Protein AF-A0A8J4Q618-F1 (afdb_monomer)

Nearest PDB structures (foldseek):
  5k7v-assembly1_B  TM=2.331E-01  e=2.469E-01  synthetic construct
  8ga7-assembly1_A  TM=2.105E-01  e=3.086E-01  synthetic construct
  3vuu-assembly1_A  TM=1.637E-01  e=4.117E+00  Plasmodium falciparum 3D7
  8t03-assembly1_A  TM=2.039E-01  e=9.201E+00  Mus musculus

Structure (mmCIF, N/CA/C/O backbone):
data_AF-A0A8J4Q618-F1
#
_entry.id   AF-A0A8J4Q618-F1
#
loop_
_atom_site.group_PDB
_atom_site.id
_atom_site.type_symbol
_atom_site.label_atom_id
_atom_site.label_alt_id
_atom_site.label_comp_id
_atom_site.label_asym_id
_atom_site.label_entity_id
_atom_site.label_seq_id
_atom_site.pdbx_PDB_ins_code
_atom_site.Cartn_x
_atom_site.Cartn_y
_atom_site.Cartn_z
_atom_site.occupancy
_atom_site.B_iso_or_equiv
_atom_site.auth_seq_id
_atom_site.auth_comp_id
_atom_site.auth_asym_id
_atom_site.auth_atom_id
_atom_site.pdbx_PDB_model_num
ATOM 1 N N . MET A 1 1 ? -63.230 -4.254 92.952 1.00 36.88 1 MET A N 1
ATOM 2 C CA . MET A 1 1 ? -63.015 -4.872 91.626 1.00 36.88 1 MET A CA 1
ATOM 3 C C . MET A 1 1 ? -63.486 -3.859 90.588 1.00 36.88 1 MET A C 1
ATOM 5 O O . MET A 1 1 ? -64.668 -3.792 90.306 1.00 36.88 1 MET A O 1
ATOM 9 N N . ASP A 1 2 ? -62.739 -2.780 90.378 1.00 38.22 2 ASP A N 1
ATOM 10 C CA . ASP A 1 2 ? -61.583 -2.639 89.472 1.00 38.22 2 ASP A CA 1
ATOM 11 C C . ASP A 1 2 ? -62.003 -2.620 87.988 1.00 38.22 2 ASP A C 1
ATOM 13 O O . ASP A 1 2 ? -62.084 -3.647 87.320 1.00 38.22 2 ASP A O 1
ATOM 17 N N . GLN A 1 3 ? -62.328 -1.422 87.493 1.00 43.88 3 GLN A N 1
ATOM 18 C CA . GLN A 1 3 ? -62.451 -1.117 86.068 1.00 43.88 3 GLN A CA 1
ATOM 19 C C . GLN A 1 3 ? -61.447 -0.015 85.734 1.00 43.88 3 GLN A C 1
ATOM 21 O O . GLN A 1 3 ? -61.757 1.174 85.781 1.00 43.88 3 GLN A O 1
ATOM 26 N N . THR A 1 4 ? -60.230 -0.409 85.373 1.00 41.09 4 THR A N 1
ATOM 27 C CA . THR A 1 4 ? -59.249 0.496 84.775 1.00 41.09 4 THR A CA 1
ATOM 28 C C . THR A 1 4 ? -59.146 0.208 83.278 1.00 41.09 4 THR A C 1
ATOM 30 O O . THR A 1 4 ? -58.528 -0.753 82.822 1.00 41.09 4 THR A O 1
ATOM 33 N N . ARG A 1 5 ? -59.799 1.073 82.487 1.00 47.81 5 ARG A N 1
ATOM 34 C CA . ARG A 1 5 ? -59.607 1.193 81.036 1.00 47.81 5 ARG A CA 1
ATOM 35 C C . ARG A 1 5 ? -58.123 1.445 80.758 1.00 47.81 5 ARG A C 1
ATOM 37 O O . ARG A 1 5 ? -57.651 2.571 80.911 1.00 47.81 5 ARG A O 1
ATOM 44 N N . LYS A 1 6 ? -57.388 0.422 80.321 1.00 48.47 6 LYS A N 1
ATOM 45 C CA . LYS A 1 6 ? -56.022 0.586 79.811 1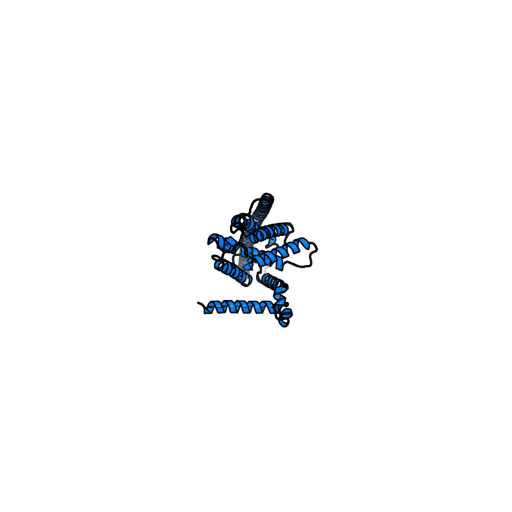.00 48.47 6 LYS A CA 1
ATOM 46 C C . LYS A 1 6 ? -56.074 1.315 78.469 1.00 48.47 6 LYS A C 1
ATOM 48 O O . LYS A 1 6 ? -56.269 0.705 77.424 1.00 48.47 6 LYS A O 1
ATOM 53 N N . HIS A 1 7 ? -55.900 2.634 78.515 1.00 45.34 7 HIS A N 1
ATOM 54 C CA . HIS A 1 7 ? -55.465 3.416 77.364 1.00 45.34 7 HIS A CA 1
ATOM 55 C C . HIS A 1 7 ? -54.059 2.951 76.991 1.00 45.34 7 HIS A C 1
ATOM 57 O O . HIS A 1 7 ? -53.081 3.276 77.663 1.00 45.34 7 HIS A O 1
ATOM 63 N N . GLN A 1 8 ? -53.959 2.154 75.932 1.00 47.28 8 GLN A N 1
ATOM 64 C CA . GLN A 1 8 ? -52.68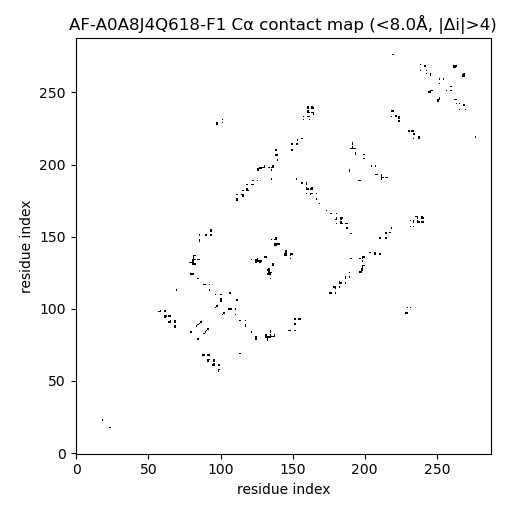0 1.810 75.335 1.00 47.28 8 GLN A CA 1
ATOM 65 C C . GLN A 1 8 ? -52.229 3.008 74.494 1.00 47.28 8 GLN A C 1
ATOM 67 O O . GLN A 1 8 ? -52.575 3.146 73.325 1.00 47.28 8 GLN A O 1
ATOM 72 N N . VAL A 1 9 ? -51.509 3.933 75.129 1.00 46.34 9 VAL A N 1
ATOM 73 C CA . VAL A 1 9 ? -50.899 5.073 74.443 1.00 46.34 9 VAL A CA 1
ATOM 74 C C . VAL A 1 9 ? -49.702 4.548 73.648 1.00 46.34 9 VAL A C 1
ATOM 76 O O . VAL A 1 9 ? -48.693 4.131 74.215 1.00 46.34 9 VAL A O 1
ATOM 79 N N . SER A 1 10 ? -49.826 4.537 72.322 1.00 53.41 10 SER A N 1
ATOM 80 C CA . SER A 1 10 ? -48.739 4.213 71.396 1.00 53.41 10 SER A CA 1
ATOM 81 C C . SER A 1 10 ? -47.713 5.355 71.374 1.00 53.41 10 SER A C 1
ATOM 83 O O . SER A 1 10 ? -47.728 6.199 70.483 1.00 53.41 10 SER A O 1
ATOM 85 N N . LEU A 1 11 ? -46.821 5.394 72.371 1.00 46.25 11 LEU A N 1
ATOM 86 C CA . LEU A 1 11 ? -45.706 6.352 72.485 1.00 46.25 11 LEU A CA 1
ATOM 87 C C . LEU A 1 11 ? -44.374 5.779 71.987 1.00 46.25 11 LEU A C 1
ATOM 89 O O . LEU A 1 11 ? -43.321 5.983 72.587 1.00 46.25 11 LEU A O 1
ATOM 93 N N . ARG A 1 12 ? -44.389 5.066 70.866 1.00 45.53 12 ARG A N 1
ATOM 94 C CA . ARG A 1 12 ? -43.166 4.847 70.094 1.00 45.53 12 ARG A CA 1
ATOM 95 C C . ARG A 1 12 ? -43.504 5.075 68.640 1.00 45.53 12 ARG A C 1
ATOM 97 O O . ARG A 1 12 ? -44.217 4.281 68.034 1.00 45.53 12 ARG A O 1
ATOM 104 N N . GLY A 1 13 ? -43.021 6.206 68.123 1.00 48.53 13 GL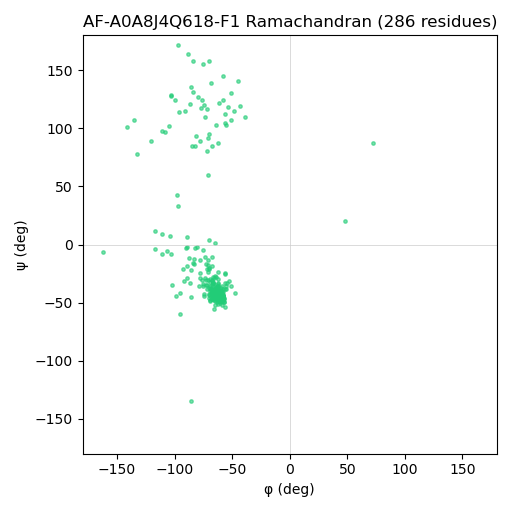Y A N 1
ATOM 105 C CA . GLY A 1 13 ? -43.014 6.484 66.696 1.00 48.53 13 GLY A CA 1
ATOM 106 C C . GLY A 1 13 ? -42.529 5.252 65.948 1.00 48.53 13 GLY A C 1
ATOM 107 O O . GLY A 1 13 ? -41.656 4.533 66.442 1.00 48.53 13 GLY A O 1
ATOM 108 N N . ALA A 1 14 ? -43.167 4.989 64.808 1.00 45.19 14 ALA A N 1
ATOM 109 C CA . ALA A 1 14 ? -42.837 3.898 63.913 1.00 45.19 14 ALA A CA 1
ATOM 110 C C . ALA A 1 14 ? -41.316 3.738 63.852 1.00 45.19 14 ALA A C 1
ATOM 112 O O . ALA A 1 14 ? -40.611 4.614 63.350 1.00 45.19 14 ALA A O 1
ATOM 113 N N . SER A 1 15 ? -40.817 2.648 64.440 1.00 50.34 15 SER A N 1
ATOM 114 C CA . SER A 1 15 ? -39.435 2.233 64.275 1.00 50.34 15 SER A CA 1
ATOM 115 C C . SER A 1 15 ? -39.234 2.102 62.774 1.00 50.34 15 SER A C 1
ATOM 117 O O . SER A 1 15 ? -39.730 1.171 62.137 1.00 50.34 15 SER A O 1
ATOM 119 N N . VAL A 1 16 ? -38.547 3.082 62.191 1.00 54.12 16 VAL A N 1
ATOM 120 C CA . VAL A 1 16 ? -37.794 2.865 60.967 1.00 54.12 16 VAL A CA 1
ATOM 121 C C . VAL A 1 16 ? -36.948 1.644 61.294 1.00 54.12 16 VAL A C 1
ATOM 123 O O . VAL A 1 16 ? -36.097 1.724 62.179 1.00 54.12 16 VAL A O 1
ATOM 126 N N . LYS A 1 17 ? -37.292 0.489 60.711 1.00 61.91 17 LYS A N 1
ATOM 127 C CA . LYS A 1 17 ? -36.561 -0.763 60.921 1.00 61.91 17 LYS A CA 1
ATOM 128 C C . LYS A 1 17 ? -35.083 -0.439 60.735 1.00 61.91 17 LYS A C 1
ATOM 130 O O . LYS A 1 17 ? -34.701 -0.017 59.643 1.00 61.91 17 LYS A O 1
ATOM 135 N N . GLU A 1 18 ? -34.292 -0.558 61.801 1.00 61.97 18 GLU A N 1
ATOM 136 C CA . GLU A 1 18 ? -32.847 -0.367 61.725 1.00 61.97 18 GLU A CA 1
ATOM 137 C C . GLU A 1 18 ? -32.332 -1.287 60.623 1.00 61.97 18 GLU A C 1
ATOM 139 O O . GLU A 1 18 ? -32.554 -2.500 60.647 1.00 61.97 18 GLU A O 1
ATOM 144 N N . ILE A 1 19 ? -31.742 -0.686 59.590 1.00 65.88 19 ILE A N 1
ATOM 145 C CA . ILE A 1 19 ? -31.222 -1.428 58.449 1.00 65.88 19 ILE A CA 1
ATOM 146 C C . ILE A 1 19 ? -30.142 -2.353 59.007 1.00 65.88 19 ILE A C 1
ATOM 148 O O . ILE A 1 19 ? -29.194 -1.888 59.643 1.00 65.88 19 ILE A O 1
ATOM 152 N N . THR A 1 20 ? -30.299 -3.660 58.803 1.00 79.88 20 THR A N 1
ATOM 153 C CA . THR A 1 20 ? -29.316 -4.637 59.269 1.00 79.88 20 THR A CA 1
ATOM 154 C C . THR A 1 20 ? -27.957 -4.324 58.652 1.00 79.88 20 THR A C 1
ATOM 156 O O . THR A 1 20 ? -27.862 -3.860 57.512 1.00 79.88 20 THR A O 1
ATOM 159 N N . ARG A 1 21 ? -26.881 -4.566 59.409 1.00 81.56 21 ARG A N 1
ATOM 160 C CA . ARG A 1 21 ? -25.501 -4.322 58.962 1.00 81.56 21 ARG A CA 1
ATOM 161 C C . ARG A 1 21 ? -25.241 -4.894 57.566 1.00 81.56 21 ARG A C 1
ATOM 163 O O . ARG A 1 21 ? -24.635 -4.218 56.741 1.00 81.56 21 ARG A O 1
ATOM 170 N N . ASP A 1 22 ? -25.746 -6.092 57.294 1.00 83.50 22 ASP A N 1
ATOM 171 C CA . ASP A 1 22 ? -25.567 -6.770 56.010 1.00 83.50 22 ASP A CA 1
ATOM 172 C C . ASP A 1 22 ? -26.318 -6.067 54.872 1.00 83.50 22 ASP A C 1
ATOM 174 O O . ASP A 1 22 ? -25.747 -5.861 53.804 1.00 83.50 22 ASP A O 1
ATOM 178 N N . ALA A 1 23 ? -27.536 -5.570 55.119 1.00 83.75 23 ALA A N 1
ATOM 179 C CA . ALA A 1 23 ? -28.287 -4.780 54.142 1.00 83.75 23 ALA A CA 1
ATOM 180 C C . ALA A 1 23 ? -27.630 -3.413 53.858 1.00 83.75 23 ALA A C 1
ATOM 182 O O . ALA A 1 23 ? -27.689 -2.911 52.734 1.00 83.75 23 ALA A O 1
ATOM 183 N N . LEU A 1 24 ? -26.955 -2.808 54.845 1.00 85.69 24 LEU A N 1
ATOM 184 C CA . LEU A 1 24 ? -26.130 -1.613 54.620 1.00 85.69 24 LEU A CA 1
ATOM 185 C C . LEU A 1 24 ? -24.889 -1.927 53.777 1.00 85.69 24 LEU A C 1
ATOM 187 O O . LEU A 1 24 ? -24.557 -1.157 52.874 1.00 85.69 24 LEU A O 1
ATOM 191 N N . LEU A 1 25 ? -24.208 -3.042 54.051 1.00 87.94 25 LEU A N 1
ATOM 192 C CA . LEU A 1 25 ? -23.028 -3.464 53.295 1.00 87.94 25 LEU A CA 1
ATOM 193 C C . LEU A 1 25 ? -23.372 -3.792 51.838 1.00 87.94 25 LEU A C 1
ATOM 195 O O . LEU A 1 25 ? -22.638 -3.375 50.942 1.00 87.94 25 LEU A O 1
ATOM 199 N N . GLU A 1 26 ? -24.500 -4.458 51.600 1.00 89.69 26 GLU A N 1
ATOM 200 C CA . GLU A 1 26 ? -25.002 -4.753 50.257 1.00 89.69 26 GLU A CA 1
ATOM 201 C C . GLU A 1 26 ? -25.392 -3.477 49.498 1.00 89.69 26 GLU A C 1
ATOM 203 O O . GLU A 1 26 ? -25.039 -3.294 48.336 1.00 89.69 26 GLU A O 1
ATOM 208 N N . LYS A 1 27 ? -26.037 -2.514 50.163 1.00 89.06 27 LYS A N 1
ATOM 209 C CA . LYS A 1 27 ? -26.336 -1.219 49.538 1.00 89.06 27 LYS A CA 1
ATOM 210 C C . LYS A 1 27 ? -25.060 -0.467 49.138 1.00 89.06 27 LYS A C 1
ATOM 212 O O . LYS A 1 27 ? -24.993 0.119 48.058 1.00 89.06 27 LYS A O 1
ATOM 217 N N . VAL A 1 28 ? -24.029 -0.498 49.986 1.00 90.88 28 VAL A N 1
ATOM 218 C CA . VAL A 1 28 ? -22.725 0.120 49.693 1.00 90.88 28 VAL A CA 1
ATOM 219 C C . VAL A 1 28 ? -21.995 -0.617 48.567 1.00 90.88 28 VAL A C 1
ATOM 221 O O . VAL A 1 28 ? -21.340 0.039 47.752 1.00 90.88 28 VAL A O 1
ATOM 224 N N . SER A 1 29 ? -22.082 -1.949 48.487 1.00 89.75 29 SER A N 1
ATOM 225 C CA . SER A 1 29 ? -21.481 -2.708 47.383 1.00 89.75 29 SER A CA 1
ATOM 226 C C . SER A 1 29 ? -22.164 -2.380 46.053 1.00 89.75 29 SER A C 1
ATOM 228 O O . SER A 1 29 ? -21.466 -2.015 45.107 1.00 89.75 29 SER A O 1
ATOM 230 N N . GLN A 1 30 ? -23.499 -2.365 46.010 1.00 90.81 30 GLN A N 1
ATOM 231 C CA . GLN A 1 30 ? -24.275 -1.963 44.831 1.00 90.81 30 GLN A CA 1
ATOM 232 C C . GLN A 1 30 ? -23.937 -0.532 44.388 1.00 90.81 30 GLN A C 1
ATOM 234 O O . GLN A 1 30 ? -23.715 -0.267 43.206 1.00 90.81 30 GLN A O 1
ATOM 239 N N . GLU A 1 31 ? -23.812 0.412 45.325 1.00 92.88 31 GLU A N 1
ATOM 240 C CA . GLU A 1 31 ? -23.437 1.789 44.996 1.00 92.88 31 GLU A CA 1
ATOM 241 C C . GLU A 1 31 ? -22.004 1.887 44.436 1.00 92.88 31 GLU A C 1
ATOM 243 O O . GLU A 1 31 ? -21.741 2.635 43.488 1.00 92.88 31 GLU A O 1
ATOM 248 N N . ARG A 1 32 ? -21.060 1.102 44.973 1.00 91.75 32 ARG A N 1
ATOM 249 C CA . ARG A 1 32 ? -19.692 1.011 44.434 1.00 91.75 32 ARG A CA 1
ATOM 250 C C . ARG A 1 32 ? -19.678 0.426 43.025 1.00 91.75 32 ARG A C 1
ATOM 252 O O . ARG A 1 32 ? -18.935 0.936 42.182 1.00 91.75 32 ARG A O 1
ATOM 259 N N . GLU A 1 33 ? -20.486 -0.596 42.761 1.00 91.50 33 GLU A N 1
ATOM 260 C CA . GLU A 1 33 ? -20.636 -1.196 41.434 1.00 91.50 33 GLU A CA 1
ATOM 261 C C . GLU A 1 33 ? -21.208 -0.200 40.427 1.00 91.50 33 GLU A C 1
ATOM 263 O O . GLU A 1 33 ? -20.618 -0.019 39.361 1.00 91.50 33 GLU A O 1
ATOM 268 N N . LEU A 1 34 ? -22.261 0.537 40.792 1.00 92.19 34 LEU A N 1
ATOM 269 C CA . LEU A 1 34 ? -22.827 1.600 39.956 1.00 92.19 34 LEU A CA 1
ATOM 270 C C . LEU A 1 34 ? -21.790 2.684 39.632 1.00 92.19 34 LEU A C 1
ATOM 272 O O . LEU A 1 34 ? -21.628 3.064 38.471 1.00 92.19 34 LEU A O 1
ATOM 276 N N . ARG A 1 35 ? -21.013 3.144 40.623 1.00 91.56 35 ARG A N 1
ATOM 277 C CA . ARG A 1 35 ? -19.927 4.120 40.401 1.00 91.56 35 ARG A CA 1
ATOM 278 C C . ARG A 1 35 ? -18.792 3.550 39.547 1.00 91.56 35 ARG A C 1
ATOM 280 O O . ARG A 1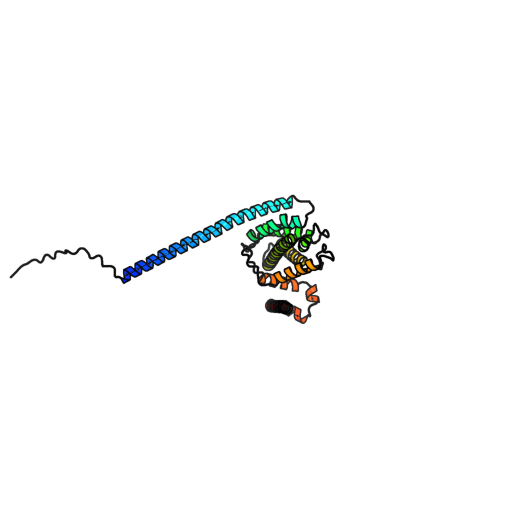 35 ? -18.137 4.296 38.816 1.00 91.56 35 ARG A O 1
ATOM 287 N N . ASN A 1 36 ? -18.496 2.256 39.658 1.00 92.00 36 ASN A N 1
ATOM 288 C CA . ASN A 1 36 ? -17.496 1.592 38.821 1.00 92.00 36 ASN A CA 1
ATOM 289 C C . ASN A 1 36 ? -17.982 1.497 37.367 1.00 92.00 36 ASN A C 1
ATOM 291 O O . ASN A 1 36 ? -17.272 1.902 36.445 1.00 92.00 36 ASN A O 1
ATOM 295 N N . TYR A 1 37 ? -19.226 1.058 37.166 1.00 90.31 37 TYR A N 1
ATOM 296 C CA . TYR A 1 37 ? -19.865 1.014 35.857 1.00 90.31 37 TYR A CA 1
ATOM 297 C C . TYR A 1 37 ? -19.913 2.400 35.206 1.00 90.31 37 TYR A C 1
ATOM 299 O O . TYR A 1 37 ? -19.463 2.551 34.072 1.00 90.31 37 TYR A O 1
ATOM 307 N N . ALA A 1 38 ? -20.346 3.433 35.937 1.00 87.38 38 ALA A N 1
ATOM 308 C CA . ALA A 1 38 ? -20.395 4.806 35.438 1.00 87.38 38 ALA A CA 1
ATOM 309 C C . ALA A 1 38 ? -19.013 5.316 34.991 1.00 87.38 38 ALA A C 1
ATOM 311 O O . ALA A 1 38 ? -18.886 5.912 33.922 1.00 87.38 38 ALA A O 1
ATOM 312 N N . ARG A 1 39 ? -17.946 5.030 35.754 1.00 88.81 39 ARG A N 1
ATOM 313 C CA . ARG A 1 39 ? -16.569 5.380 35.358 1.00 88.81 39 ARG A CA 1
ATOM 314 C C . ARG A 1 39 ? -16.137 4.666 34.076 1.00 88.81 39 ARG A C 1
ATOM 316 O O . ARG A 1 39 ? -15.585 5.309 33.184 1.00 88.81 39 ARG A O 1
ATOM 323 N N . ARG A 1 40 ? -16.414 3.363 33.958 1.00 84.25 40 ARG A N 1
ATOM 324 C CA . ARG A 1 40 ? -16.106 2.575 32.751 1.00 84.25 40 ARG A CA 1
ATOM 325 C C . ARG A 1 40 ? -16.891 3.062 31.535 1.00 84.25 40 ARG A C 1
ATOM 327 O O . ARG A 1 40 ? -16.305 3.195 30.465 1.00 84.25 40 ARG A O 1
ATOM 334 N N . ALA A 1 41 ? -18.174 3.371 31.704 1.00 76.94 41 ALA A N 1
ATOM 335 C CA . ALA A 1 41 ? -19.030 3.904 30.650 1.00 76.94 41 ALA A CA 1
ATOM 336 C C . ALA A 1 41 ? -18.518 5.261 30.146 1.00 76.94 41 ALA A C 1
ATOM 338 O O . ALA A 1 41 ? -18.360 5.449 28.941 1.00 76.94 41 ALA A O 1
ATOM 339 N N . THR A 1 42 ? -18.155 6.174 31.052 1.00 82.69 42 THR A N 1
ATOM 340 C CA . THR A 1 42 ? -17.563 7.472 30.691 1.00 82.69 42 THR A CA 1
ATOM 341 C C . THR A 1 42 ? -16.225 7.307 29.968 1.00 82.69 42 THR A C 1
ATOM 343 O O . THR A 1 42 ? -15.999 7.939 28.936 1.00 82.69 42 THR A O 1
ATOM 346 N N . ALA A 1 43 ? -15.345 6.424 30.452 1.00 71.38 43 ALA A N 1
ATOM 347 C CA . ALA A 1 43 ? -14.068 6.144 29.793 1.00 71.38 43 ALA A CA 1
ATOM 348 C C . ALA A 1 43 ? -14.260 5.552 28.384 1.00 71.38 43 ALA A C 1
ATOM 350 O O . ALA A 1 43 ? -13.608 5.992 27.434 1.00 71.38 43 ALA A O 1
ATOM 351 N N . ALA A 1 44 ? -15.193 4.607 28.227 1.00 67.50 44 ALA A N 1
ATOM 352 C CA . ALA A 1 44 ? -15.543 4.022 26.936 1.00 67.50 44 ALA A CA 1
ATOM 353 C C . ALA A 1 44 ? -16.123 5.071 25.974 1.00 67.50 44 ALA A C 1
ATOM 355 O O . ALA A 1 44 ? -15.712 5.135 24.816 1.00 67.50 44 ALA A O 1
ATOM 356 N N . ALA A 1 45 ? -17.010 5.947 26.453 1.00 67.56 45 ALA A N 1
ATOM 357 C CA . ALA A 1 45 ? -17.571 7.033 25.654 1.00 67.56 45 ALA A CA 1
ATOM 358 C C . ALA A 1 45 ? -16.480 7.996 25.156 1.00 67.56 45 ALA A C 1
ATOM 360 O O . ALA A 1 45 ? -16.437 8.312 23.966 1.00 67.56 45 ALA A O 1
ATOM 361 N N . LEU A 1 46 ? -15.552 8.412 26.027 1.00 75.25 46 LEU A N 1
ATOM 362 C CA . LEU A 1 46 ? -14.421 9.265 25.644 1.00 75.25 46 LEU A CA 1
ATOM 363 C C . LEU A 1 46 ? -13.502 8.584 24.623 1.00 75.25 46 LEU A C 1
ATOM 365 O O . LEU A 1 46 ? -13.032 9.232 23.684 1.00 75.25 46 LEU A O 1
ATOM 369 N N . PHE A 1 47 ? -13.264 7.280 24.775 1.00 67.88 47 PHE A N 1
ATOM 370 C CA . PHE A 1 47 ? -12.490 6.497 23.815 1.00 67.88 47 PHE A CA 1
ATOM 371 C C . PHE A 1 47 ? -13.167 6.465 22.439 1.00 67.88 47 PHE A C 1
ATOM 373 O O . PHE A 1 47 ? -12.541 6.838 21.444 1.00 67.88 47 PHE A O 1
ATOM 380 N N . ILE A 1 48 ? -14.457 6.117 22.383 1.00 66.38 48 ILE A N 1
ATOM 381 C CA . ILE A 1 48 ? -15.240 6.082 21.138 1.00 66.38 48 ILE A CA 1
ATOM 382 C C . ILE A 1 48 ? -15.243 7.460 20.470 1.00 66.38 48 ILE A C 1
ATOM 384 O O . ILE A 1 48 ? -14.956 7.572 19.278 1.00 66.38 48 ILE A O 1
ATOM 388 N N . GLN A 1 49 ? -15.493 8.529 21.231 1.00 65.62 49 GLN A N 1
ATOM 389 C CA . GLN A 1 49 ? -15.475 9.898 20.714 1.00 65.62 49 GLN A CA 1
ATOM 390 C C . GLN A 1 49 ? -14.106 10.280 20.139 1.00 65.62 49 GLN A C 1
ATOM 392 O O . GLN A 1 49 ? -14.040 10.882 19.067 1.00 65.62 49 GLN A O 1
ATOM 397 N N . ARG A 1 50 ? -13.005 9.924 20.813 1.00 73.44 50 ARG A N 1
ATOM 398 C CA . ARG A 1 50 ? -11.638 10.191 20.338 1.00 73.44 50 ARG A CA 1
ATOM 399 C C . ARG A 1 50 ? -11.345 9.455 19.032 1.00 73.44 50 ARG A C 1
ATOM 401 O O . ARG A 1 50 ? -10.840 10.068 18.091 1.00 73.44 50 ARG A O 1
ATOM 408 N N . VAL A 1 51 ? -11.683 8.167 18.963 1.00 70.94 51 VAL A N 1
ATOM 409 C CA . VAL A 1 51 ? -11.503 7.340 17.760 1.00 70.94 51 VAL A CA 1
ATOM 410 C C . VAL A 1 51 ? -12.333 7.895 16.603 1.00 70.94 51 VAL A C 1
ATOM 412 O O . VAL A 1 51 ? -11.801 8.100 15.512 1.00 70.94 51 VAL A O 1
ATOM 415 N N . TRP A 1 52 ? -13.601 8.231 16.849 1.00 71.12 52 TRP A N 1
ATOM 416 C CA . TRP A 1 52 ? -14.504 8.759 15.829 1.00 71.12 52 TRP A CA 1
ATOM 417 C C . TRP A 1 52 ? -14.083 10.137 15.311 1.00 71.12 52 TRP A C 1
ATOM 419 O O . TRP A 1 52 ? -14.070 10.367 14.103 1.00 71.12 52 TRP A O 1
ATOM 429 N N . ARG A 1 53 ? -13.686 11.059 16.200 1.00 77.06 53 ARG A N 1
ATOM 430 C CA . ARG A 1 53 ? -13.189 12.390 15.804 1.00 77.06 53 ARG A CA 1
ATOM 431 C C . ARG A 1 53 ? -11.931 12.275 14.945 1.00 77.06 53 ARG A C 1
ATOM 433 O O . ARG A 1 53 ? -11.854 12.919 13.901 1.00 77.06 53 ARG A O 1
ATOM 440 N N . ARG A 1 54 ? -10.988 11.407 15.334 1.00 72.12 54 ARG A N 1
ATOM 441 C CA . ARG A 1 54 ? -9.782 11.119 14.542 1.00 72.12 54 ARG A CA 1
ATOM 442 C C . ARG A 1 54 ? -10.148 10.548 13.175 1.00 72.12 54 ARG A C 1
ATOM 444 O O . ARG A 1 54 ? -9.660 11.050 12.170 1.00 72.12 54 ARG A O 1
ATOM 451 N N . TYR A 1 55 ? -11.033 9.553 13.136 1.00 73.69 55 TYR A N 1
ATOM 452 C CA . TYR A 1 55 ? -11.518 8.956 11.892 1.00 73.69 55 TYR A CA 1
ATOM 453 C C . TYR A 1 55 ? -12.149 9.998 10.964 1.00 73.69 55 TYR A C 1
ATOM 455 O O . TYR A 1 55 ? -11.771 10.081 9.800 1.00 73.69 55 TYR A O 1
ATOM 463 N N . LYS A 1 56 ? -13.058 10.835 11.483 1.00 75.75 56 LYS A N 1
ATOM 464 C CA . LYS A 1 56 ? -13.745 11.878 10.709 1.00 75.75 56 LYS A CA 1
ATOM 465 C C . LYS A 1 56 ? -12.754 12.839 10.050 1.00 75.75 56 LYS A C 1
ATOM 467 O O . LYS A 1 56 ? -12.869 13.087 8.854 1.00 75.75 56 LYS A O 1
ATOM 472 N N . VAL A 1 57 ? -11.787 13.353 10.813 1.00 78.25 57 VAL A N 1
ATOM 473 C CA . VAL A 1 57 ? -10.783 14.298 10.294 1.00 78.25 57 VAL A CA 1
ATOM 474 C C . VAL A 1 57 ? -9.850 13.611 9.299 1.00 78.25 57 VAL A C 1
ATOM 476 O O . VAL A 1 57 ? -9.655 14.123 8.204 1.00 78.25 57 VAL A O 1
ATOM 479 N N . THR A 1 58 ? -9.326 12.423 9.626 1.00 77.62 58 THR A N 1
ATOM 480 C CA . THR A 1 58 ? -8.468 11.656 8.705 1.00 77.62 58 THR A CA 1
ATOM 481 C C . THR A 1 58 ? -9.186 11.360 7.388 1.00 77.62 58 THR A C 1
ATOM 483 O O . THR A 1 58 ? -8.601 11.531 6.325 1.00 77.62 58 THR A O 1
ATOM 486 N N . LYS A 1 59 ? -10.461 10.964 7.443 1.00 79.81 59 LYS A N 1
ATOM 487 C CA . LYS A 1 59 ? -11.265 10.696 6.251 1.00 79.81 59 LYS A CA 1
ATOM 488 C C . LYS A 1 59 ? -11.484 11.956 5.409 1.00 79.81 59 LYS A C 1
ATOM 490 O O . LYS A 1 59 ? -11.380 11.874 4.192 1.00 79.81 59 LYS A O 1
ATOM 495 N N . ALA A 1 60 ? -11.784 13.095 6.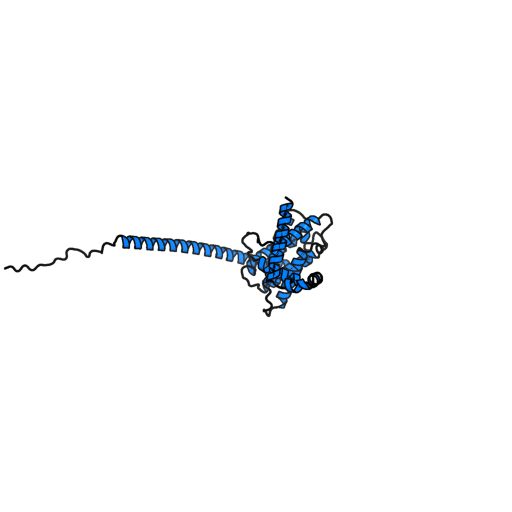036 1.00 83.25 60 ALA A N 1
ATOM 496 C CA . ALA A 1 60 ? -11.969 14.359 5.323 1.00 83.25 60 ALA A CA 1
ATOM 497 C C . ALA A 1 60 ? -10.691 14.773 4.575 1.00 83.25 60 ALA A C 1
ATOM 499 O O . ALA A 1 60 ? -10.746 15.045 3.380 1.00 83.25 60 ALA A O 1
ATOM 500 N N . VAL A 1 61 ? -9.538 14.712 5.250 1.00 86.88 61 VAL A N 1
ATOM 501 C CA . VAL A 1 61 ? -8.230 15.002 4.641 1.00 86.88 61 VAL A CA 1
ATOM 502 C C . VAL A 1 61 ? -7.905 14.014 3.518 1.00 86.88 61 VAL A C 1
ATOM 504 O O . VAL A 1 61 ? -7.425 14.422 2.469 1.00 86.88 61 VAL A O 1
ATOM 507 N N . ALA A 1 62 ? -8.190 12.720 3.698 1.00 84.56 62 ALA A N 1
ATOM 508 C CA . ALA A 1 62 ? -7.941 11.713 2.667 1.00 84.56 62 ALA A CA 1
ATOM 509 C C . ALA A 1 62 ? -8.761 11.959 1.388 1.00 84.56 62 ALA A C 1
ATOM 511 O O . ALA A 1 62 ? -8.228 11.799 0.296 1.00 84.56 62 ALA A O 1
ATOM 512 N N . LEU A 1 63 ? -10.028 12.369 1.520 1.00 87.19 63 LEU A N 1
ATOM 513 C CA . LEU A 1 63 ? -10.879 12.710 0.375 1.00 87.19 63 LEU A CA 1
ATOM 514 C C . LEU A 1 63 ? -10.387 13.970 -0.346 1.00 87.19 63 LEU A C 1
ATOM 516 O O . LEU A 1 63 ? -10.285 13.963 -1.569 1.00 87.19 63 LEU A O 1
ATOM 520 N N . GLN A 1 64 ? -10.023 15.012 0.405 1.00 90.69 64 GLN A N 1
ATOM 521 C CA . GLN A 1 64 ? -9.460 16.233 -0.172 1.00 90.69 64 GLN A CA 1
ATOM 522 C C . GLN A 1 64 ? -8.156 15.939 -0.933 1.00 90.69 64 GLN A C 1
ATOM 524 O O . GLN A 1 64 ? -8.000 16.343 -2.081 1.00 90.69 64 GLN A O 1
ATOM 529 N N . LEU A 1 65 ? -7.247 15.168 -0.329 1.00 89.06 65 LEU A N 1
ATOM 530 C CA . LEU A 1 65 ? -5.998 14.764 -0.978 1.00 89.06 65 LEU A CA 1
ATOM 531 C C . LEU A 1 65 ? -6.239 13.920 -2.234 1.00 89.06 65 LEU A C 1
ATOM 533 O O . LEU A 1 65 ? -5.488 14.050 -3.194 1.00 89.06 65 LEU A O 1
ATOM 537 N N . GLN A 1 66 ? -7.266 13.065 -2.248 1.00 90.50 66 GLN A N 1
ATOM 538 C CA . GLN A 1 66 ? -7.633 12.292 -3.437 1.00 90.50 66 GLN A CA 1
ATOM 539 C C . GLN A 1 66 ? -8.076 13.212 -4.587 1.00 90.50 66 GLN A C 1
ATOM 541 O O . GLN A 1 66 ? -7.656 13.008 -5.723 1.00 90.50 66 GLN A O 1
ATOM 546 N N . GLU A 1 67 ? -8.875 14.243 -4.302 1.00 90.94 67 GLU A N 1
ATOM 547 C CA . GLU A 1 67 ? -9.328 15.229 -5.296 1.00 90.94 67 GLU A CA 1
ATOM 548 C C . GLU A 1 67 ? -8.175 16.083 -5.839 1.00 90.94 67 GLU A C 1
ATOM 550 O O . GLU A 1 67 ? -8.036 16.252 -7.054 1.00 90.94 67 GLU A O 1
ATOM 555 N N . GLU A 1 68 ? -7.312 16.582 -4.954 1.00 91.19 68 GLU A N 1
ATOM 556 C CA . GLU A 1 68 ? -6.116 17.341 -5.331 1.00 91.19 68 GLU A CA 1
ATOM 557 C C . GLU A 1 68 ? -5.165 16.495 -6.186 1.00 91.19 68 GLU A C 1
ATOM 559 O O . GLU A 1 68 ? -4.668 16.960 -7.213 1.00 91.19 68 GLU A O 1
ATOM 564 N N . TRP A 1 69 ? -4.967 15.230 -5.809 1.00 93.25 69 TRP A N 1
ATOM 565 C CA . TRP A 1 69 ? -4.139 14.274 -6.542 1.00 93.25 69 TRP A CA 1
ATOM 566 C C . TRP A 1 69 ? -4.702 13.965 -7.933 1.00 93.25 69 TRP A C 1
ATOM 568 O O . TRP A 1 69 ? -3.961 13.978 -8.916 1.00 93.25 69 TRP A O 1
ATOM 578 N N . GLU A 1 70 ? -6.014 13.746 -8.055 1.00 90.75 70 GLU A N 1
ATOM 579 C CA . GLU A 1 70 ? -6.670 13.543 -9.352 1.00 90.75 70 GLU A CA 1
ATOM 580 C C . GLU A 1 70 ? -6.531 14.783 -10.252 1.00 90.75 70 GLU A C 1
ATOM 582 O O . GLU A 1 70 ? -6.203 14.653 -11.433 1.00 90.75 70 GLU A O 1
ATOM 587 N N . SER A 1 71 ? -6.731 15.984 -9.698 1.00 90.00 71 SER A N 1
ATOM 588 C CA . SER A 1 71 ? -6.553 17.257 -10.412 1.00 90.00 71 SER A CA 1
ATOM 589 C C . SER A 1 71 ? -5.109 17.450 -10.880 1.00 90.00 71 SER A C 1
ATOM 591 O O . SER A 1 71 ? -4.886 17.849 -12.023 1.00 90.00 71 SER A O 1
ATOM 593 N N . LEU A 1 72 ? -4.131 17.137 -10.025 1.00 89.19 72 LEU A N 1
ATOM 594 C CA . LEU A 1 72 ? -2.708 17.223 -10.346 1.00 89.19 72 LEU A CA 1
ATOM 595 C C . LEU A 1 72 ? -2.350 16.298 -11.515 1.00 89.19 72 LEU A C 1
ATOM 597 O O . LEU A 1 72 ? -1.731 16.735 -12.482 1.00 89.19 72 LEU A O 1
ATOM 601 N N . LEU A 1 73 ? -2.777 15.034 -11.457 1.00 86.25 73 LEU A N 1
ATOM 602 C CA . LEU A 1 73 ? -2.478 14.060 -12.506 1.00 86.25 73 LEU A CA 1
ATOM 603 C C . LEU A 1 73 ? -3.153 14.375 -13.839 1.00 86.25 73 LEU A C 1
ATOM 605 O O . LEU A 1 73 ? -2.570 14.110 -14.882 1.00 86.25 73 LEU A O 1
ATOM 609 N N . ASN A 1 74 ? -4.351 14.959 -13.827 1.00 84.38 74 ASN A N 1
ATOM 610 C CA . ASN A 1 74 ? -5.032 15.335 -15.066 1.00 84.38 74 ASN A CA 1
ATOM 611 C C . ASN A 1 74 ? -4.377 16.545 -15.766 1.00 84.38 74 ASN A C 1
ATOM 613 O O . ASN A 1 74 ? -4.594 16.738 -16.958 1.00 84.38 74 ASN A O 1
ATOM 617 N N . ARG A 1 75 ? -3.606 17.376 -15.047 1.00 81.06 75 ARG A N 1
ATOM 618 C CA . ARG A 1 75 ? -2.949 18.578 -15.601 1.00 81.06 75 ARG A CA 1
ATOM 619 C C . ARG A 1 75 ? -1.529 18.328 -16.099 1.00 81.06 75 ARG A C 1
ATOM 621 O O . ARG A 1 75 ? -1.018 19.120 -16.887 1.00 81.06 75 ARG A O 1
ATOM 628 N N . ASN A 1 76 ? -0.879 17.270 -15.628 1.00 73.12 76 ASN A N 1
ATOM 629 C CA . ASN A 1 76 ? 0.534 17.043 -15.898 1.00 73.12 76 ASN A CA 1
ATOM 630 C C . ASN A 1 76 ? 0.736 16.211 -17.167 1.00 73.12 76 ASN A C 1
ATOM 632 O O . ASN A 1 76 ? 0.406 15.031 -17.199 1.00 73.12 76 ASN A O 1
ATOM 636 N N . ALA A 1 77 ? 1.341 16.832 -18.183 1.00 59.75 77 ALA A N 1
ATOM 637 C CA . ALA A 1 77 ? 1.816 16.184 -19.412 1.00 59.75 77 ALA A CA 1
ATOM 638 C C . ALA A 1 77 ? 3.359 16.150 -19.514 1.00 59.75 77 ALA A C 1
ATOM 640 O O . ALA A 1 77 ? 3.907 15.861 -20.573 1.00 59.75 77 ALA A O 1
ATOM 641 N N . GLY A 1 78 ? 4.062 16.516 -18.436 1.00 69.31 78 GLY A N 1
ATOM 642 C CA . GLY A 1 78 ? 5.523 16.601 -18.402 1.00 69.31 78 G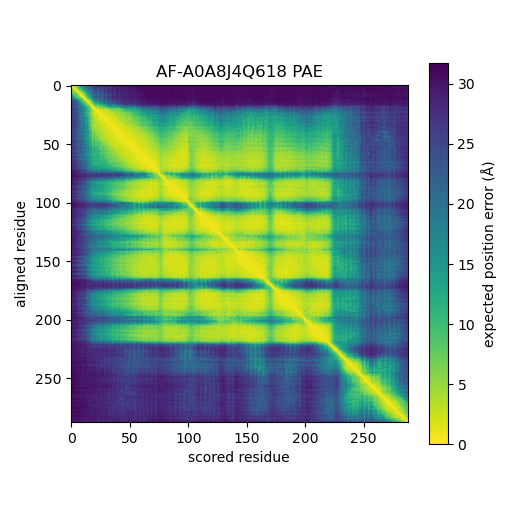LY A CA 1
ATOM 643 C C . GLY A 1 78 ? 6.209 15.289 -18.016 1.00 69.31 78 GLY A C 1
ATOM 644 O O . GLY A 1 78 ? 5.589 14.396 -17.440 1.00 69.31 78 GLY A O 1
ATOM 645 N N . VAL A 1 79 ? 7.514 15.219 -18.291 1.00 70.38 79 VAL A N 1
ATOM 646 C CA . VAL A 1 79 ? 8.396 14.119 -17.874 1.00 70.38 79 VAL A CA 1
ATOM 647 C C . VAL A 1 79 ? 8.367 13.970 -16.351 1.00 70.38 79 VAL A C 1
ATOM 649 O O . VAL A 1 79 ? 8.629 14.925 -15.615 1.00 70.38 79 VAL A O 1
ATOM 652 N N . MET A 1 80 ? 8.043 12.769 -15.874 1.00 82.94 80 MET A N 1
ATOM 653 C CA . MET A 1 80 ? 7.923 12.461 -14.450 1.00 82.94 80 MET A CA 1
ATOM 654 C C . MET A 1 80 ? 9.220 11.837 -13.932 1.00 82.94 80 MET A C 1
ATOM 656 O O . MET A 1 80 ? 9.573 10.723 -14.308 1.00 82.94 80 MET A O 1
ATOM 660 N N . THR A 1 81 ? 9.924 12.529 -13.036 1.00 87.69 81 THR A N 1
ATOM 661 C CA . THR A 1 81 ? 11.107 11.959 -12.374 1.00 87.69 81 THR A CA 1
ATOM 662 C C . THR A 1 81 ? 10.710 10.946 -11.298 1.00 87.69 81 THR A C 1
ATOM 664 O O . THR A 1 81 ? 9.639 11.050 -10.694 1.00 87.69 81 THR A O 1
ATOM 667 N N . GLY A 1 82 ? 11.599 10.004 -10.972 1.00 84.81 82 GLY A N 1
ATOM 668 C CA . GLY A 1 82 ? 11.372 9.022 -9.905 1.00 84.81 82 GLY A CA 1
ATOM 669 C C . GLY A 1 82 ? 11.107 9.680 -8.543 1.00 84.81 82 GLY A C 1
ATOM 670 O O . GLY A 1 82 ? 10.211 9.262 -7.805 1.00 84.81 82 GLY A O 1
ATOM 671 N N . THR A 1 83 ? 11.810 10.775 -8.234 1.00 88.44 83 THR A N 1
ATOM 672 C CA . THR A 1 83 ? 11.593 11.576 -7.014 1.00 88.44 83 THR A CA 1
ATOM 673 C C . THR A 1 83 ? 10.238 12.282 -7.013 1.00 88.44 83 THR A C 1
ATOM 675 O O . THR A 1 83 ? 9.570 12.339 -5.976 1.00 88.44 83 THR A O 1
ATOM 678 N N . TRP A 1 84 ? 9.794 12.791 -8.165 1.00 90.50 84 TRP A N 1
ATOM 679 C CA . TRP A 1 84 ? 8.472 13.391 -8.307 1.00 90.50 84 TRP A CA 1
ATOM 680 C C . TRP A 1 84 ? 7.374 12.340 -8.130 1.00 90.50 84 TRP A C 1
ATOM 682 O O . TRP A 1 84 ? 6.430 12.569 -7.378 1.00 90.50 84 TRP A O 1
ATOM 692 N N . ILE A 1 85 ? 7.533 11.150 -8.713 1.00 90.44 85 ILE A N 1
ATOM 693 C CA . ILE A 1 85 ? 6.600 10.031 -8.526 1.00 90.44 85 ILE A CA 1
ATOM 694 C C . ILE A 1 85 ? 6.526 9.638 -7.051 1.00 90.44 85 ILE A C 1
ATOM 696 O O . ILE A 1 85 ? 5.432 9.513 -6.500 1.00 90.44 85 ILE A O 1
ATOM 700 N N . SER A 1 86 ? 7.668 9.514 -6.375 1.00 91.56 86 SER A N 1
ATOM 701 C CA . SER A 1 86 ? 7.697 9.214 -4.944 1.00 91.56 86 SER A CA 1
ATOM 702 C C . SER A 1 86 ? 6.928 10.255 -4.119 1.00 91.56 86 SER A C 1
ATOM 704 O O . SER A 1 86 ? 6.107 9.892 -3.273 1.00 91.56 86 SER A O 1
ATOM 706 N N . ASN A 1 87 ? 7.152 11.546 -4.368 1.00 90.19 87 ASN A N 1
ATOM 707 C CA . ASN A 1 87 ? 6.619 12.614 -3.522 1.00 90.19 87 ASN A CA 1
ATOM 708 C C . ASN A 1 87 ? 5.195 13.047 -3.884 1.00 90.19 87 ASN A C 1
ATOM 710 O O . ASN A 1 87 ? 4.370 13.214 -2.988 1.00 90.19 87 ASN A O 1
ATOM 714 N N . ALA A 1 88 ? 4.908 13.233 -5.169 1.00 88.81 88 ALA A N 1
ATOM 715 C CA . ALA A 1 88 ? 3.649 13.783 -5.660 1.00 88.81 88 ALA A CA 1
ATOM 716 C C . ALA A 1 88 ? 2.613 12.699 -5.980 1.00 88.81 88 ALA A C 1
ATOM 718 O O . ALA A 1 88 ? 1.418 12.926 -5.796 1.00 88.81 88 ALA A O 1
ATOM 719 N N . VAL A 1 89 ? 3.051 11.510 -6.416 1.00 90.69 89 VAL A N 1
ATOM 720 C CA . VAL A 1 89 ? 2.136 10.411 -6.760 1.00 90.69 89 VAL A CA 1
ATOM 721 C C . VAL A 1 89 ? 1.963 9.468 -5.577 1.00 90.69 89 VAL A C 1
ATOM 723 O O . VAL A 1 89 ? 0.847 9.316 -5.087 1.00 90.69 89 VAL A O 1
ATOM 726 N N . LEU A 1 90 ? 3.049 8.859 -5.092 1.00 91.25 90 LEU A N 1
ATOM 727 C CA . LEU A 1 90 ? 2.987 7.755 -4.135 1.00 91.25 90 LEU A CA 1
ATOM 728 C C . LEU A 1 90 ? 2.634 8.179 -2.714 1.00 91.25 90 LEU A C 1
ATOM 730 O O . LEU A 1 90 ? 1.813 7.512 -2.091 1.00 91.25 90 LEU A O 1
ATOM 734 N N . ARG A 1 91 ? 3.221 9.254 -2.171 1.00 90.06 91 ARG A N 1
ATOM 735 C CA . ARG A 1 91 ? 2.923 9.668 -0.784 1.00 90.06 91 ARG A CA 1
ATOM 736 C C . ARG A 1 91 ? 1.433 9.976 -0.568 1.00 90.06 91 ARG A C 1
ATOM 738 O O . ARG A 1 91 ? 0.862 9.373 0.345 1.00 90.06 91 ARG A O 1
ATOM 745 N N . PRO A 1 92 ? 0.772 10.831 -1.379 1.00 89.69 92 PRO A N 1
ATOM 746 C CA . PRO A 1 92 ? -0.656 11.088 -1.211 1.00 89.69 92 PRO A CA 1
ATOM 747 C C . PRO A 1 92 ? -1.483 9.832 -1.487 1.00 89.69 92 PRO A C 1
ATOM 749 O O . PRO A 1 92 ? -2.367 9.505 -0.698 1.00 89.69 92 PRO A O 1
ATOM 752 N N . PHE A 1 93 ? -1.135 9.082 -2.541 1.00 91.75 93 PHE A N 1
ATOM 753 C CA . PHE A 1 93 ? -1.805 7.835 -2.908 1.00 91.75 93 PHE A CA 1
ATOM 754 C C . PHE A 1 93 ? -1.825 6.813 -1.775 1.00 91.75 93 PHE A C 1
ATOM 756 O O . PHE A 1 93 ? -2.892 6.343 -1.387 1.00 91.75 93 PHE A O 1
ATOM 763 N N . LEU A 1 94 ? -0.666 6.490 -1.203 1.00 88.94 9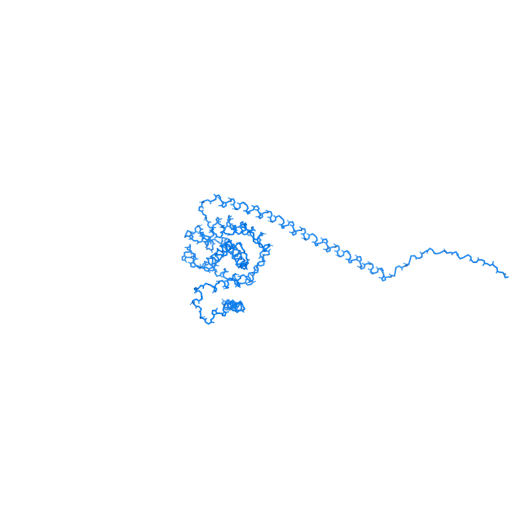4 LEU A N 1
ATOM 764 C CA . LEU A 1 94 ? -0.557 5.541 -0.096 1.00 88.94 94 LEU A CA 1
ATOM 765 C C . LEU A 1 94 ? -1.307 6.029 1.148 1.00 88.94 94 LEU A C 1
ATOM 767 O O . LEU A 1 94 ? -1.885 5.218 1.870 1.00 88.94 94 LEU A O 1
ATOM 771 N N . PHE A 1 95 ? -1.343 7.343 1.386 1.00 86.19 95 PHE A N 1
ATOM 772 C CA . PHE A 1 95 ? -2.102 7.914 2.493 1.00 86.19 95 PHE A CA 1
ATOM 773 C C . PHE A 1 95 ? -3.613 7.721 2.313 1.00 86.19 95 PHE A C 1
ATOM 775 O O . PHE A 1 95 ? -4.264 7.151 3.195 1.00 86.19 95 PHE A O 1
ATOM 782 N N . PHE A 1 96 ? -4.189 8.168 1.190 1.00 84.81 96 PHE A N 1
ATOM 783 C CA . PHE A 1 96 ? -5.641 8.093 1.017 1.00 84.81 96 PHE A CA 1
ATOM 784 C C . PHE A 1 96 ? -6.121 6.658 0.774 1.00 84.81 96 PHE A C 1
ATOM 786 O O . PHE A 1 96 ? -7.159 6.284 1.310 1.00 84.81 96 PHE A O 1
ATOM 793 N N . THR A 1 97 ? -5.360 5.808 0.075 1.00 83.31 97 THR A N 1
ATOM 794 C CA . THR A 1 97 ? -5.742 4.394 -0.131 1.00 83.31 97 THR A CA 1
ATOM 795 C C . THR A 1 97 ? -5.759 3.600 1.173 1.00 83.31 97 THR A C 1
ATOM 797 O O . THR A 1 97 ? -6.705 2.846 1.421 1.00 83.31 97 THR A O 1
ATOM 800 N N . ALA A 1 98 ? -4.783 3.821 2.061 1.00 78.81 98 ALA A N 1
ATOM 801 C CA . ALA A 1 98 ? -4.785 3.219 3.393 1.00 78.81 98 ALA A CA 1
ATOM 802 C C . ALA A 1 98 ? -5.984 3.686 4.238 1.00 78.81 98 ALA A C 1
ATOM 804 O O . ALA A 1 98 ? -6.559 2.903 4.995 1.00 78.81 98 ALA A O 1
ATOM 805 N N . CYS A 1 99 ? -6.391 4.952 4.101 1.00 72.56 99 CYS A N 1
ATOM 806 C CA . CYS A 1 99 ? -7.509 5.517 4.859 1.00 72.56 99 CYS A CA 1
ATOM 807 C C . CYS A 1 99 ? -8.890 5.122 4.309 1.00 72.56 99 CYS A C 1
ATOM 809 O O . CYS A 1 99 ? -9.831 4.964 5.088 1.00 72.56 99 CYS A O 1
ATOM 811 N N . LEU A 1 100 ? -9.036 4.999 2.988 1.00 68.81 100 LEU A N 1
ATOM 812 C CA . LEU A 1 100 ? -10.333 4.850 2.321 1.00 68.81 100 LEU A CA 1
ATOM 813 C C . LEU A 1 100 ? -10.667 3.392 1.981 1.00 68.81 100 LEU A C 1
ATOM 815 O O . LEU A 1 100 ? -11.787 2.958 2.255 1.00 68.81 100 LEU A O 1
ATOM 819 N N . SER A 1 101 ? -9.707 2.629 1.449 1.00 62.00 101 SER A N 1
ATOM 820 C CA . SER A 1 101 ? -9.964 1.296 0.885 1.00 62.00 101 SER A CA 1
ATOM 821 C C . SER A 1 101 ? -9.704 0.164 1.886 1.00 62.00 101 SER A C 1
ATOM 823 O O . SER A 1 101 ? -10.518 -0.750 2.006 1.00 62.00 101 SER A O 1
ATOM 825 N N . VAL A 1 102 ? -8.623 0.245 2.673 1.00 53.47 102 VAL A N 1
ATOM 826 C CA . VAL A 1 102 ? -8.206 -0.844 3.586 1.00 53.47 102 VAL A CA 1
ATOM 827 C C . VAL A 1 102 ? -9.070 -0.922 4.854 1.00 53.47 102 VAL A C 1
ATOM 829 O O . VAL A 1 102 ? -9.324 -2.005 5.369 1.00 53.47 102 VAL A O 1
ATOM 832 N N . GLN A 1 103 ? -9.608 0.200 5.341 1.00 50.72 103 GLN A N 1
ATOM 833 C CA . GLN A 1 103 ? -10.470 0.206 6.536 1.00 50.72 103 GLN A CA 1
ATOM 834 C C . GLN A 1 103 ? -11.910 -0.262 6.283 1.00 50.72 103 GLN A C 1
ATOM 836 O O . GLN A 1 103 ? -12.654 -0.466 7.241 1.00 50.72 103 GLN A O 1
ATOM 841 N N . ARG A 1 104 ? -12.342 -0.377 5.021 1.00 51.47 104 ARG A N 1
ATOM 842 C CA . ARG A 1 104 ? -13.756 -0.602 4.676 1.00 51.47 104 ARG A CA 1
ATOM 843 C C . ARG A 1 104 ? -14.066 -1.978 4.094 1.00 51.47 104 ARG A C 1
ATOM 845 O O . ARG A 1 104 ? -15.249 -2.246 3.908 1.00 51.47 104 ARG A O 1
ATOM 852 N N . GLN A 1 105 ? -13.060 -2.804 3.776 1.00 54.19 105 GLN A N 1
ATOM 853 C CA . GLN A 1 105 ? -13.231 -4.079 3.044 1.00 54.19 105 GLN A CA 1
ATOM 854 C C . GLN A 1 105 ? -14.105 -3.948 1.773 1.00 54.19 105 GLN A C 1
ATOM 856 O O . GLN A 1 105 ? -14.681 -4.912 1.284 1.00 54.19 105 GLN A O 1
ATOM 861 N N . LYS A 1 106 ? -14.260 -2.730 1.238 1.00 59.00 106 LYS A N 1
ATOM 862 C CA . LYS A 1 106 ? -15.107 -2.429 0.083 1.00 59.00 106 LYS A CA 1
ATOM 863 C C . LYS A 1 106 ? -14.387 -1.403 -0.768 1.00 59.00 106 LYS A C 1
ATOM 865 O O . LYS A 1 106 ? -14.374 -0.218 -0.441 1.00 59.00 106 LYS A O 1
ATOM 870 N N . ILE A 1 107 ? -13.779 -1.891 -1.841 1.00 65.00 107 ILE A N 1
ATOM 871 C CA . ILE A 1 107 ? -13.125 -1.067 -2.851 1.00 65.00 107 ILE A CA 1
ATOM 872 C C . ILE A 1 107 ? -14.229 -0.409 -3.688 1.00 65.00 107 ILE A C 1
ATOM 874 O O . ILE A 1 107 ? -15.066 -1.098 -4.272 1.00 65.00 107 ILE A O 1
ATOM 878 N N . GLN A 1 108 ? -14.268 0.923 -3.717 1.00 70.00 108 GLN A N 1
ATOM 879 C CA . GLN A 1 108 ? -15.204 1.657 -4.573 1.00 70.00 108 GLN A CA 1
ATOM 880 C C . GLN A 1 108 ? -14.640 1.799 -5.992 1.00 70.00 108 GLN A C 1
ATOM 882 O O . GLN A 1 108 ? -13.430 1.779 -6.189 1.00 70.00 108 GLN A O 1
ATOM 887 N N . VAL A 1 109 ? -15.502 2.022 -6.990 1.00 73.56 109 VAL A N 1
ATOM 888 C CA . VAL A 1 109 ? -15.076 2.226 -8.393 1.00 73.56 109 VAL A CA 1
ATOM 889 C C . VAL A 1 109 ? -14.069 3.379 -8.524 1.00 73.56 109 VAL A C 1
ATOM 891 O O . VAL A 1 109 ? -13.091 3.273 -9.261 1.00 73.56 109 VAL A O 1
ATOM 894 N N . ARG A 1 110 ? -14.253 4.463 -7.757 1.00 77.88 110 ARG A N 1
ATOM 895 C CA . ARG A 1 110 ? -13.299 5.582 -7.719 1.00 77.88 110 ARG A CA 1
ATOM 896 C C . ARG A 1 110 ? -11.915 5.140 -7.230 1.00 77.88 110 ARG A C 1
ATOM 898 O O . ARG A 1 110 ? -10.914 5.520 -7.829 1.00 77.88 110 ARG A O 1
ATOM 905 N N . ASP A 1 111 ? -11.863 4.285 -6.211 1.00 79.75 111 ASP A N 1
ATOM 906 C CA . ASP A 1 111 ? -10.606 3.751 -5.679 1.00 79.75 111 ASP A CA 1
ATOM 907 C C . ASP A 1 111 ? -9.889 2.887 -6.724 1.00 79.75 111 ASP A C 1
ATOM 909 O O . ASP A 1 111 ? -8.680 3.028 -6.906 1.00 79.75 111 ASP A O 1
ATOM 913 N N . ILE A 1 112 ? -10.637 2.058 -7.467 1.00 82.94 112 ILE A N 1
ATOM 914 C CA . ILE A 1 112 ? -10.102 1.245 -8.572 1.00 82.94 112 ILE A CA 1
ATOM 915 C C . ILE A 1 112 ? -9.428 2.145 -9.606 1.00 82.94 112 ILE A C 1
ATOM 917 O O . ILE A 1 112 ? -8.288 1.891 -9.993 1.00 82.94 112 ILE A O 1
ATOM 921 N N . ASN A 1 113 ? -10.086 3.233 -10.007 1.00 87.06 113 ASN A N 1
ATOM 922 C CA . ASN A 1 113 ? -9.538 4.171 -10.984 1.00 87.06 113 ASN A CA 1
ATOM 923 C C . ASN A 1 113 ? -8.251 4.845 -10.486 1.00 87.06 113 ASN A C 1
ATOM 925 O O . ASN A 1 113 ? -7.278 4.930 -11.239 1.00 87.06 113 ASN A O 1
ATOM 929 N N . CYS A 1 114 ? -8.203 5.284 -9.223 1.00 89.06 114 CYS A N 1
ATOM 930 C CA . CYS A 1 114 ? -6.985 5.843 -8.629 1.00 89.06 114 CYS A CA 1
ATOM 931 C C . CYS A 1 114 ? -5.844 4.817 -8.606 1.00 89.06 114 CYS A C 1
ATOM 933 O O . CYS A 1 114 ? -4.723 5.138 -9.000 1.00 89.06 114 CYS A O 1
ATOM 935 N N . MET A 1 115 ? -6.126 3.579 -8.184 1.00 89.62 115 MET A N 1
ATOM 936 C CA . MET A 1 115 ? -5.131 2.504 -8.138 1.00 89.62 115 MET A CA 1
ATOM 937 C C . MET A 1 115 ? -4.613 2.158 -9.534 1.00 89.62 115 MET A C 1
ATOM 939 O O . MET A 1 115 ? -3.403 2.093 -9.736 1.00 89.62 115 MET A O 1
ATOM 943 N N . GLN A 1 116 ? -5.501 2.024 -10.523 1.00 90.19 116 GLN A N 1
ATOM 944 C CA . GLN A 1 116 ? -5.101 1.776 -11.906 1.00 90.19 116 GLN A CA 1
ATOM 945 C C . GLN A 1 116 ? -4.234 2.912 -12.466 1.00 90.19 116 GLN A C 1
ATOM 947 O O . GLN A 1 116 ? -3.215 2.631 -13.094 1.00 90.19 116 GLN A O 1
ATOM 952 N N . LYS A 1 117 ? -4.608 4.185 -12.255 1.00 91.31 117 LYS A N 1
ATOM 953 C CA . LYS A 1 117 ? -3.808 5.342 -12.697 1.00 91.31 117 LYS A CA 1
ATOM 954 C C . LYS A 1 117 ? -2.415 5.323 -12.065 1.00 91.31 117 LYS A C 1
ATOM 956 O O . LYS A 1 117 ? -1.423 5.421 -12.780 1.00 91.31 117 LYS A O 1
ATOM 961 N N . CYS A 1 118 ? -2.344 5.124 -10.748 1.00 92.88 118 CYS A N 1
ATOM 962 C CA . CYS A 1 118 ? -1.086 5.045 -10.009 1.00 92.88 118 CYS A CA 1
ATOM 963 C C . CYS A 1 118 ? -0.189 3.908 -10.528 1.00 92.88 118 CYS A C 1
ATOM 965 O O . CYS A 1 118 ? 0.976 4.133 -10.850 1.00 92.88 118 CYS A O 1
ATOM 967 N N . PHE A 1 119 ? -0.735 2.698 -10.688 1.00 93.00 119 PHE A N 1
ATOM 968 C CA . PHE A 1 119 ? 0.035 1.546 -11.162 1.00 93.00 119 PHE A CA 1
ATOM 969 C C . PHE A 1 119 ? 0.506 1.698 -12.608 1.00 93.00 119 PHE A C 1
ATOM 971 O O . PHE A 1 119 ? 1.598 1.236 -12.929 1.00 93.00 119 PHE A O 1
ATOM 978 N N . ARG A 1 120 ? -0.268 2.358 -13.480 1.00 92.56 120 ARG A N 1
ATOM 979 C CA . ARG A 1 120 ? 0.175 2.665 -14.849 1.00 92.56 120 ARG A CA 1
ATOM 980 C C . ARG A 1 120 ? 1.361 3.628 -14.851 1.00 92.56 120 ARG A C 1
ATOM 982 O O . ARG A 1 120 ? 2.361 3.297 -15.474 1.00 92.56 120 ARG A O 1
ATOM 989 N N . ILE A 1 121 ? 1.280 4.732 -14.102 1.00 91.19 121 ILE A N 1
ATOM 990 C CA . ILE A 1 121 ? 2.378 5.709 -13.971 1.00 91.19 121 ILE A CA 1
ATOM 991 C C . ILE A 1 121 ? 3.642 5.030 -13.431 1.00 91.19 121 ILE A C 1
ATOM 993 O O . ILE A 1 121 ? 4.734 5.216 -13.964 1.00 91.19 121 ILE A O 1
ATOM 997 N N . LEU A 1 122 ? 3.500 4.194 -12.398 1.00 91.44 122 LEU A N 1
ATOM 998 C CA . LEU A 1 122 ? 4.628 3.443 -11.850 1.00 91.44 122 LEU A CA 1
ATOM 999 C C . LEU A 1 122 ? 5.225 2.480 -12.867 1.00 91.44 122 LEU A C 1
ATOM 1001 O O . LEU A 1 122 ? 6.435 2.463 -13.044 1.00 91.44 122 LEU A O 1
ATOM 1005 N N . LEU A 1 123 ? 4.402 1.680 -13.545 1.00 89.75 123 LEU A N 1
ATOM 1006 C CA . LEU A 1 123 ? 4.895 0.743 -14.550 1.00 89.75 123 LEU A CA 1
ATOM 1007 C C . LEU A 1 123 ? 5.579 1.467 -15.712 1.00 89.75 123 LEU A C 1
ATOM 1009 O O . LEU A 1 123 ? 6.562 0.951 -16.232 1.00 89.75 123 LEU A O 1
ATOM 1013 N N . GLU A 1 124 ? 5.094 2.636 -16.119 1.00 90.19 124 GLU A N 1
ATOM 1014 C CA . GLU A 1 124 ? 5.736 3.465 -17.141 1.00 90.19 124 GLU A CA 1
ATOM 1015 C C . GLU A 1 124 ? 7.121 3.940 -16.685 1.00 90.19 124 GLU A C 1
ATOM 1017 O O . GLU A 1 124 ? 8.110 3.678 -17.367 1.00 90.19 124 GLU A O 1
ATOM 1022 N N . SER A 1 125 ? 7.218 4.493 -15.473 1.00 89.19 125 SER A N 1
ATOM 1023 C CA . SER A 1 125 ? 8.493 4.888 -14.860 1.00 89.19 125 SER A CA 1
ATOM 1024 C C . SER A 1 125 ? 9.474 3.722 -14.727 1.00 89.19 125 SER A C 1
ATOM 1026 O O . SER A 1 125 ? 10.639 3.843 -15.096 1.00 89.19 125 SER A O 1
ATOM 1028 N N . LEU A 1 126 ? 9.007 2.554 -14.279 1.00 86.19 126 LEU A N 1
ATOM 1029 C CA . LEU A 1 126 ? 9.834 1.350 -14.137 1.00 86.19 126 LEU A CA 1
ATOM 1030 C C . LEU A 1 126 ? 10.361 0.824 -15.478 1.00 86.19 126 LEU A C 1
ATOM 1032 O O . LEU A 1 126 ? 11.405 0.172 -15.520 1.00 86.19 126 LEU A O 1
ATOM 1036 N N . ASN A 1 127 ? 9.643 1.091 -16.572 1.00 85.25 127 ASN A N 1
ATOM 1037 C CA . ASN A 1 127 ? 10.063 0.721 -17.918 1.00 85.25 127 ASN A CA 1
ATOM 1038 C C . ASN A 1 127 ? 11.034 1.723 -18.553 1.00 85.25 127 ASN A C 1
ATOM 1040 O O . ASN A 1 127 ? 11.633 1.360 -19.574 1.00 85.25 127 ASN A O 1
ATOM 1044 N N . SER A 1 128 ? 11.198 2.920 -17.975 1.00 85.38 128 SER A N 1
ATOM 1045 C CA . SER A 1 128 ? 12.151 3.918 -18.463 1.00 85.38 128 SER A CA 1
ATOM 1046 C C . SER A 1 128 ? 13.591 3.450 -18.247 1.00 85.38 128 SER A C 1
ATOM 1048 O O . SER A 1 128 ? 13.941 2.850 -17.224 1.00 85.38 128 SER A O 1
ATOM 1050 N N . THR A 1 129 ? 14.430 3.703 -19.248 1.00 82.50 129 THR A N 1
ATOM 1051 C CA . THR A 1 129 ? 15.877 3.473 -19.194 1.00 82.50 129 THR A CA 1
ATOM 1052 C C . THR A 1 129 ? 16.618 4.629 -18.527 1.00 82.50 129 THR A C 1
ATOM 1054 O O . THR A 1 129 ? 17.765 4.445 -18.128 1.00 82.50 129 THR A O 1
ATOM 1057 N N . ASP A 1 130 ? 15.992 5.804 -18.397 1.00 82.94 130 ASP A N 1
ATOM 1058 C CA . ASP A 1 130 ? 16.602 6.947 -17.721 1.00 82.94 130 ASP A CA 1
ATOM 1059 C C . ASP A 1 130 ? 16.565 6.745 -16.199 1.00 82.94 130 ASP A C 1
ATOM 1061 O O . ASP A 1 130 ? 15.511 6.568 -15.586 1.00 82.94 130 ASP A O 1
ATOM 1065 N N . ILE A 1 131 ? 17.741 6.813 -15.577 1.00 82.06 131 ILE A N 1
ATOM 1066 C CA . ILE A 1 131 ? 17.938 6.735 -14.127 1.00 82.06 131 ILE A CA 1
ATOM 1067 C C . ILE A 1 131 ? 17.108 7.800 -13.394 1.00 82.06 131 ILE A C 1
ATOM 1069 O O . ILE A 1 131 ? 16.592 7.529 -12.311 1.00 82.06 131 ILE A O 1
ATOM 1073 N N . LYS A 1 132 ? 16.949 9.002 -13.964 1.00 83.56 132 LYS A N 1
ATOM 1074 C CA . LYS A 1 132 ? 16.197 10.099 -13.329 1.00 83.56 132 LYS A CA 1
ATOM 1075 C C . LYS A 1 132 ? 14.689 9.878 -13.353 1.00 83.56 132 LYS A C 1
ATOM 1077 O O . LYS A 1 132 ? 13.989 10.359 -12.461 1.00 83.56 132 LYS A O 1
ATOM 1082 N N . GLU A 1 133 ? 14.187 9.168 -14.353 1.00 85.38 133 GLU A N 1
ATOM 1083 C CA . GLU A 1 133 ? 12.763 8.868 -14.520 1.00 85.38 133 GLU A CA 1
ATOM 1084 C C . GLU A 1 133 ? 12.358 7.577 -13.810 1.00 85.38 133 GLU A C 1
ATOM 1086 O O . GLU A 1 133 ? 11.215 7.442 -13.370 1.00 85.38 133 GLU A O 1
ATOM 1091 N N . ASN A 1 134 ? 13.289 6.633 -13.667 1.00 87.00 134 ASN A N 1
ATOM 1092 C CA . ASN A 1 134 ? 13.002 5.323 -13.109 1.00 87.00 134 ASN A CA 1
ATOM 1093 C C . ASN A 1 134 ? 12.873 5.365 -11.580 1.00 87.00 134 ASN A C 1
ATOM 1095 O O . ASN A 1 134 ? 13.835 5.627 -10.867 1.00 87.00 134 ASN A O 1
ATOM 1099 N N . PHE A 1 135 ? 11.693 5.040 -11.050 1.00 88.56 135 PHE A N 1
ATOM 1100 C CA . PHE A 1 135 ? 11.430 4.980 -9.609 1.00 88.56 135 PHE A CA 1
ATOM 1101 C C . PHE A 1 135 ? 12.372 4.025 -8.852 1.00 88.56 135 PHE A C 1
ATOM 1103 O O . PHE A 1 135 ? 12.733 4.302 -7.708 1.00 88.56 135 PHE A O 1
ATOM 1110 N N . CYS A 1 136 ? 12.804 2.924 -9.474 1.00 86.38 136 CYS A N 1
ATOM 1111 C CA . CYS A 1 136 ? 13.720 1.965 -8.854 1.00 86.38 136 CYS A CA 1
ATOM 1112 C C . CYS A 1 136 ? 15.151 2.490 -8.698 1.00 86.38 136 CYS A C 1
ATOM 1114 O O . CYS A 1 136 ? 15.912 1.911 -7.924 1.00 86.38 136 CYS A O 1
ATOM 1116 N N . SER A 1 137 ? 15.528 3.598 -9.347 1.00 86.62 137 SER A N 1
ATOM 1117 C CA . SER A 1 137 ? 16.837 4.213 -9.101 1.00 86.62 137 SER A CA 1
ATOM 1118 C C . SER A 1 137 ? 16.977 4.720 -7.661 1.00 86.62 137 SER A C 1
ATOM 1120 O O . SER A 1 137 ? 18.076 4.658 -7.103 1.00 86.62 137 SER A O 1
ATOM 1122 N N . LEU A 1 138 ? 15.859 5.091 -7.017 1.00 86.81 138 LEU A N 1
ATOM 1123 C CA . LEU A 1 138 ? 15.806 5.511 -5.610 1.00 86.81 138 LEU A CA 1
ATOM 1124 C C . LEU A 1 138 ? 16.246 4.408 -4.636 1.00 86.81 138 LEU A C 1
ATOM 1126 O O . LEU A 1 138 ? 16.700 4.699 -3.533 1.00 86.81 138 LEU A O 1
ATOM 1130 N N . ALA A 1 139 ? 16.151 3.137 -5.039 1.00 85.94 139 ALA A N 1
ATOM 1131 C CA . ALA A 1 139 ? 16.641 2.008 -4.247 1.00 85.94 139 ALA A CA 1
ATOM 1132 C C . ALA A 1 139 ? 18.177 1.945 -4.185 1.00 85.94 139 ALA A C 1
ATOM 1134 O O . ALA A 1 139 ? 18.735 1.271 -3.323 1.00 85.94 139 ALA A O 1
ATOM 1135 N N . THR A 1 140 ? 18.860 2.643 -5.094 1.00 85.69 140 THR A N 1
ATOM 1136 C CA . THR A 1 140 ? 20.325 2.634 -5.219 1.00 85.69 140 THR A CA 1
ATOM 1137 C C . THR A 1 140 ? 20.970 3.992 -4.965 1.00 85.69 140 THR A C 1
ATOM 1139 O O . THR A 1 140 ? 22.194 4.093 -4.936 1.00 85.69 140 THR A O 1
ATOM 1142 N N . SER A 1 141 ? 20.173 5.038 -4.750 1.00 84.62 141 SER A N 1
ATOM 1143 C CA . SER A 1 141 ? 20.652 6.409 -4.583 1.00 84.62 141 SER A CA 1
ATOM 1144 C C . SER A 1 141 ? 21.041 6.700 -3.123 1.00 84.62 141 SER A C 1
ATOM 1146 O O . SER A 1 141 ? 21.745 5.903 -2.497 1.00 84.62 141 SER A O 1
ATOM 1148 N N . THR A 1 142 ? 20.631 7.836 -2.558 1.00 88.38 142 THR A N 1
ATOM 1149 C CA . THR A 1 142 ? 20.975 8.245 -1.188 1.00 88.38 142 THR A CA 1
ATOM 1150 C C . THR A 1 142 ? 20.279 7.394 -0.122 1.00 88.38 142 THR A C 1
ATOM 1152 O O . THR A 1 142 ? 19.222 6.813 -0.355 1.00 88.38 142 THR A O 1
ATOM 1155 N N . LEU A 1 143 ? 20.830 7.351 1.096 1.00 86.50 143 LEU A N 1
ATOM 1156 C CA . LEU A 1 143 ? 20.239 6.592 2.209 1.00 86.50 143 LEU A CA 1
ATOM 1157 C C . LEU A 1 143 ? 18.780 6.992 2.502 1.00 86.50 143 LEU A C 1
ATOM 1159 O O . LEU A 1 143 ? 17.955 6.137 2.825 1.00 86.50 143 LEU A O 1
ATOM 1163 N N . GLU A 1 144 ? 18.456 8.281 2.403 1.00 86.94 144 GLU A N 1
ATOM 1164 C CA . GLU A 1 144 ? 17.098 8.780 2.635 1.00 86.94 144 GLU A CA 1
ATOM 1165 C C . GLU A 1 144 ? 16.128 8.293 1.559 1.00 86.94 144 GLU A C 1
ATOM 1167 O O . GLU A 1 144 ? 15.060 7.766 1.877 1.00 86.94 144 GLU A O 1
ATOM 1172 N N . GLU A 1 145 ? 16.521 8.402 0.291 1.00 87.88 145 GLU A N 1
ATOM 1173 C CA . GLU A 1 145 ? 15.732 7.922 -0.842 1.00 87.88 145 GLU A CA 1
ATOM 1174 C C . GLU A 1 145 ? 15.537 6.408 -0.783 1.00 87.88 145 GLU A C 1
ATOM 1176 O O . GLU A 1 145 ? 14.410 5.948 -0.964 1.00 87.88 145 GLU A O 1
ATOM 1181 N N . ARG A 1 146 ? 16.570 5.646 -0.401 1.00 87.81 146 ARG A N 1
ATOM 1182 C CA . ARG A 1 146 ? 16.480 4.193 -0.182 1.00 87.81 146 ARG A CA 1
ATOM 1183 C C . ARG A 1 146 ? 15.431 3.843 0.871 1.00 87.81 146 ARG A C 1
ATOM 1185 O O . ARG A 1 146 ? 14.611 2.951 0.657 1.00 87.81 146 ARG A O 1
ATOM 1192 N N . ARG A 1 147 ? 15.411 4.558 2.002 1.00 86.88 147 ARG A N 1
ATOM 1193 C CA . ARG A 1 147 ? 14.424 4.342 3.080 1.00 86.88 147 ARG A CA 1
ATOM 1194 C C . ARG A 1 147 ? 13.007 4.691 2.637 1.00 86.88 147 ARG A C 1
ATOM 1196 O O . ARG A 1 147 ? 12.077 3.931 2.906 1.00 86.88 147 ARG A O 1
ATOM 1203 N N . VAL A 1 148 ? 12.839 5.824 1.953 1.00 87.75 148 VAL A N 1
ATOM 1204 C CA . VAL A 1 148 ? 11.541 6.248 1.409 1.00 87.75 148 VAL A CA 1
ATOM 1205 C C . VAL A 1 148 ? 11.042 5.231 0.387 1.00 87.75 148 VAL A C 1
ATOM 1207 O O . VAL A 1 148 ? 9.892 4.799 0.472 1.00 87.75 148 VAL A O 1
ATOM 1210 N N . TRP A 1 149 ? 11.908 4.806 -0.531 1.00 92.94 149 TRP A N 1
ATOM 1211 C CA . TRP A 1 149 ? 11.602 3.805 -1.543 1.00 92.94 149 TRP A CA 1
ATOM 1212 C C . TRP A 1 149 ? 11.211 2.471 -0.909 1.00 92.94 149 TRP A C 1
ATOM 1214 O O . TRP A 1 149 ? 10.168 1.922 -1.260 1.00 92.94 149 TRP A O 1
ATOM 1224 N N . ALA A 1 150 ? 11.975 1.978 0.069 1.00 86.94 150 ALA A N 1
ATOM 1225 C CA . ALA A 1 150 ? 11.679 0.720 0.748 1.00 86.94 150 ALA A CA 1
ATOM 1226 C C . ALA A 1 150 ? 10.311 0.772 1.443 1.00 86.94 150 ALA A C 1
ATOM 1228 O O . ALA A 1 150 ? 9.485 -0.124 1.264 1.00 86.94 150 ALA A O 1
ATOM 1229 N N . PHE A 1 151 ? 10.021 1.855 2.169 1.00 86.31 151 PHE A N 1
ATOM 1230 C CA . PHE A 1 151 ? 8.724 2.043 2.818 1.00 86.31 151 PHE A CA 1
ATOM 1231 C C . PHE A 1 151 ? 7.571 2.073 1.807 1.00 86.31 151 PHE A C 1
ATOM 1233 O O . PHE A 1 151 ? 6.580 1.355 1.962 1.00 86.31 151 PHE A O 1
ATOM 1240 N N . GLN A 1 152 ? 7.698 2.886 0.756 1.00 87.94 152 GLN A N 1
ATOM 1241 C CA . GLN A 1 152 ? 6.665 3.022 -0.268 1.00 87.94 152 GLN A CA 1
ATOM 1242 C C . GLN A 1 152 ? 6.424 1.707 -1.004 1.00 87.94 152 GLN A C 1
ATOM 1244 O O . GLN A 1 152 ? 5.276 1.311 -1.192 1.00 87.94 152 GLN A O 1
ATOM 1249 N N . THR A 1 153 ? 7.494 1.003 -1.360 1.00 89.31 153 THR A N 1
ATOM 1250 C CA . THR A 1 153 ? 7.432 -0.249 -2.112 1.00 89.31 153 THR A CA 1
ATOM 1251 C C . THR A 1 153 ? 6.834 -1.375 -1.278 1.00 89.31 153 THR A C 1
ATOM 1253 O O . THR A 1 153 ? 5.969 -2.094 -1.771 1.00 89.31 153 THR A O 1
ATOM 1256 N N . ARG A 1 154 ? 7.172 -1.471 0.016 1.00 85.81 154 ARG A N 1
ATOM 1257 C CA . ARG A 1 154 ? 6.515 -2.408 0.943 1.00 85.81 154 ARG A CA 1
ATOM 1258 C C . ARG A 1 154 ? 5.011 -2.142 1.033 1.00 85.81 154 ARG A C 1
ATOM 1260 O O . ARG A 1 154 ? 4.218 -3.069 0.891 1.00 85.81 154 ARG A O 1
ATOM 1267 N N . LYS A 1 155 ? 4.592 -0.878 1.188 1.00 84.12 155 LYS A N 1
ATOM 1268 C CA . LYS A 1 155 ? 3.161 -0.513 1.224 1.00 84.12 155 LYS A CA 1
ATOM 1269 C C . LYS A 1 155 ? 2.450 -0.789 -0.105 1.00 84.12 155 LYS A C 1
ATOM 1271 O O . LYS A 1 155 ? 1.315 -1.263 -0.086 1.00 84.12 155 LYS A O 1
ATOM 1276 N N . LEU A 1 156 ? 3.106 -0.537 -1.238 1.00 89.31 156 LEU A N 1
ATOM 1277 C CA . LEU A 1 156 ? 2.587 -0.864 -2.568 1.00 89.31 156 LEU A CA 1
ATOM 1278 C C . LEU A 1 156 ? 2.407 -2.370 -2.750 1.00 89.31 156 LEU A C 1
ATOM 1280 O O . LEU A 1 156 ? 1.355 -2.794 -3.220 1.00 89.31 156 LEU A O 1
ATOM 1284 N N . ILE A 1 157 ? 3.394 -3.171 -2.346 1.00 85.31 157 ILE A N 1
ATOM 1285 C CA . ILE A 1 157 ? 3.309 -4.631 -2.387 1.00 85.31 157 ILE A CA 1
ATOM 1286 C C . ILE A 1 157 ? 2.160 -5.112 -1.503 1.00 85.31 157 ILE A C 1
ATOM 1288 O O . ILE A 1 157 ? 1.332 -5.872 -1.987 1.00 85.31 157 ILE A O 1
ATOM 1292 N N . SER A 1 158 ? 2.025 -4.621 -0.265 1.00 82.94 158 SER A N 1
ATOM 1293 C CA . SER A 1 158 ? 0.885 -4.978 0.596 1.00 82.94 158 SER A CA 1
ATOM 1294 C C . SER A 1 158 ? -0.463 -4.635 -0.043 1.00 82.94 158 SER A C 1
ATOM 1296 O O . SER A 1 158 ? -1.396 -5.430 0.038 1.00 82.94 158 SER A O 1
ATOM 1298 N N . LEU A 1 159 ? -0.573 -3.477 -0.704 1.00 83.88 159 LEU A N 1
ATOM 1299 C CA . LEU A 1 159 ? -1.787 -3.087 -1.419 1.00 83.88 159 LEU A CA 1
ATOM 1300 C C . LEU A 1 159 ? -2.060 -4.008 -2.616 1.00 83.88 159 LEU A C 1
ATOM 1302 O O . LEU A 1 159 ? -3.194 -4.436 -2.806 1.00 83.88 159 LEU A O 1
ATOM 1306 N N . CYS A 1 160 ? -1.035 -4.334 -3.405 1.00 84.12 160 CYS A N 1
ATOM 1307 C CA . CYS A 1 160 ? -1.161 -5.260 -4.527 1.00 84.12 160 CYS A CA 1
ATOM 1308 C C . CYS A 1 160 ? -1.613 -6.634 -4.039 1.00 84.12 160 CYS A C 1
ATOM 1310 O O . CYS A 1 160 ? -2.581 -7.176 -4.554 1.00 84.12 160 CYS A O 1
ATOM 1312 N N . LEU A 1 161 ? -0.964 -7.160 -3.006 1.00 80.44 161 LEU A N 1
ATOM 1313 C CA . LEU A 1 161 ? -1.308 -8.426 -2.377 1.00 80.44 161 LEU A CA 1
ATOM 1314 C C . LEU A 1 161 ? -2.760 -8.428 -1.867 1.00 80.44 161 LEU A C 1
ATOM 1316 O O . LEU A 1 161 ? -3.494 -9.368 -2.157 1.00 80.44 161 LEU A O 1
ATOM 1320 N N . PHE A 1 162 ? -3.216 -7.354 -1.216 1.00 77.00 162 PHE A N 1
ATOM 1321 C CA . PHE A 1 162 ? -4.617 -7.201 -0.808 1.00 77.00 162 PHE A CA 1
ATOM 1322 C C . PHE A 1 162 ? -5.595 -7.226 -1.993 1.00 77.00 162 PHE A C 1
ATOM 1324 O O . PHE A 1 162 ? -6.607 -7.920 -1.956 1.00 77.00 162 PHE A O 1
ATOM 1331 N N . ILE A 1 163 ? -5.284 -6.515 -3.080 1.00 78.06 163 ILE A N 1
ATOM 1332 C CA . ILE A 1 163 ? -6.097 -6.538 -4.307 1.00 78.06 163 ILE A CA 1
ATOM 1333 C C . ILE A 1 163 ? -6.171 -7.960 -4.884 1.00 78.06 163 ILE A C 1
ATOM 1335 O O . ILE A 1 163 ? -7.225 -8.377 -5.362 1.00 78.06 163 ILE A O 1
ATOM 1339 N N . LEU A 1 164 ? -5.062 -8.705 -4.848 1.00 76.81 164 LEU A N 1
ATOM 1340 C CA . LEU A 1 164 ? -5.012 -10.089 -5.318 1.00 76.81 164 LEU A CA 1
ATOM 1341 C C . LEU A 1 164 ? -5.809 -11.035 -4.408 1.00 76.81 164 LEU A C 1
ATOM 1343 O O . LEU A 1 164 ? -6.440 -11.956 -4.923 1.00 76.81 164 LEU A O 1
ATOM 1347 N N . SER A 1 165 ? -5.819 -10.813 -3.088 1.00 72.69 165 SER A N 1
ATOM 1348 C CA . SER A 1 165 ? -6.572 -11.649 -2.144 1.00 72.69 165 SER A CA 1
ATOM 1349 C C . SER A 1 165 ? -8.079 -11.395 -2.166 1.00 72.69 165 SER A C 1
ATOM 1351 O O . SER A 1 165 ? -8.853 -12.329 -1.985 1.00 72.69 165 SER A O 1
ATOM 1353 N N . GLU A 1 166 ? -8.502 -10.153 -2.407 1.00 67.00 166 GLU A N 1
ATOM 1354 C CA . GLU A 1 166 ? -9.920 -9.765 -2.483 1.00 67.00 166 GLU A CA 1
ATOM 1355 C C . GLU A 1 166 ? -10.566 -10.084 -3.845 1.00 67.00 166 GLU A C 1
ATOM 1357 O O . GLU A 1 166 ? -11.763 -9.860 -4.045 1.00 67.00 166 GLU A O 1
ATOM 1362 N N . PHE A 1 167 ? -9.804 -10.614 -4.810 1.00 61.25 167 PHE A N 1
ATOM 1363 C CA . PHE A 1 167 ? -10.330 -10.973 -6.124 1.00 61.25 167 PHE A CA 1
ATOM 1364 C C . PHE A 1 167 ? -11.251 -12.202 -6.043 1.00 61.25 167 PHE A C 1
ATOM 1366 O O . PHE A 1 167 ? -10.816 -13.345 -6.187 1.00 61.25 167 PHE A O 1
ATOM 1373 N N . ASN A 1 168 ? -12.553 -11.971 -5.863 1.00 54.59 168 ASN A N 1
ATOM 1374 C CA . ASN A 1 168 ? -13.573 -13.008 -5.980 1.00 54.59 168 ASN A CA 1
ATOM 1375 C C . ASN A 1 168 ? -14.251 -12.935 -7.359 1.00 54.59 168 ASN A C 1
ATOM 1377 O O . ASN A 1 168 ? -14.797 -11.901 -7.748 1.00 54.59 168 ASN A O 1
ATOM 1381 N N . LYS A 1 169 ? -14.244 -14.047 -8.106 1.00 51.38 169 LYS A N 1
ATOM 1382 C CA . LYS A 1 169 ? -14.778 -14.150 -9.482 1.00 51.38 169 LYS A CA 1
ATOM 1383 C C . LYS A 1 169 ? -16.301 -13.932 -9.588 1.00 51.38 169 LYS A C 1
ATOM 1385 O O . LYS A 1 169 ? -16.851 -14.043 -10.678 1.00 51.38 169 LYS A O 1
ATOM 1390 N N . SER A 1 170 ? -16.994 -13.648 -8.485 1.00 46.44 170 SER A N 1
ATOM 1391 C CA . SER A 1 170 ? -18.457 -13.620 -8.397 1.00 46.44 170 SER A CA 1
ATOM 1392 C C . SER A 1 170 ? -19.118 -12.269 -8.712 1.00 46.44 170 SER A C 1
ATOM 1394 O O . SER A 1 170 ? -20.345 -12.200 -8.693 1.00 46.44 170 SER A O 1
ATOM 1396 N N . HIS A 1 171 ? -18.368 -11.194 -8.996 1.00 50.53 171 HIS A N 1
ATOM 1397 C CA . HIS A 1 171 ? -18.950 -9.867 -9.252 1.00 50.53 171 HIS A CA 1
ATOM 1398 C C . HIS A 1 171 ? -18.983 -9.472 -10.739 1.00 50.53 171 HIS A C 1
ATOM 1400 O O . HIS A 1 171 ? -17.972 -9.435 -11.436 1.00 50.53 171 HIS A O 1
ATOM 1406 N N . THR A 1 172 ? -20.174 -9.080 -11.195 1.00 49.50 172 THR A N 1
ATOM 1407 C CA . THR A 1 172 ? -20.563 -8.667 -12.557 1.00 49.50 172 THR A CA 1
ATOM 1408 C C . THR A 1 172 ? -20.004 -7.310 -13.031 1.00 49.50 172 THR A C 1
ATOM 1410 O O . THR A 1 172 ? -20.281 -6.902 -14.153 1.00 49.50 172 THR A O 1
ATOM 1413 N N . GLY A 1 173 ? -19.153 -6.636 -12.242 1.00 54.66 173 GLY A N 1
ATOM 1414 C CA . GLY A 1 173 ? -18.366 -5.442 -12.627 1.00 54.66 173 GLY A CA 1
ATOM 1415 C C . GLY A 1 173 ? -16.925 -5.775 -13.056 1.00 54.66 173 GLY A C 1
ATOM 1416 O O . GLY A 1 173 ? -15.987 -5.047 -12.749 1.00 54.66 173 GLY A O 1
ATOM 1417 N N . CYS A 1 174 ? -16.746 -6.939 -13.684 1.00 60.28 174 CYS A N 1
ATOM 1418 C CA . CYS A 1 174 ? -15.517 -7.738 -13.675 1.00 60.28 174 CYS A CA 1
ATOM 1419 C C . CYS A 1 174 ? -14.294 -7.099 -14.372 1.00 60.28 174 CYS A C 1
ATOM 1421 O O . CYS A 1 174 ? -13.163 -7.372 -13.980 1.00 60.28 174 CYS A O 1
ATOM 1423 N N . GLN A 1 175 ? -14.483 -6.238 -15.380 1.00 71.19 175 GLN A N 1
ATOM 1424 C CA . GLN A 1 175 ? -13.380 -5.780 -16.244 1.00 71.19 175 GLN A CA 1
ATOM 1425 C C . GLN A 1 175 ? -12.379 -4.857 -15.533 1.00 71.19 175 GLN A C 1
ATOM 1427 O O . GLN A 1 175 ? -11.178 -5.117 -15.578 1.00 71.19 175 GLN A O 1
ATOM 1432 N N . ASP A 1 176 ? -12.841 -3.827 -14.820 1.00 76.44 176 ASP A N 1
ATOM 1433 C CA . ASP A 1 176 ? -11.936 -2.889 -14.136 1.00 76.44 176 ASP A CA 1
ATOM 1434 C C . ASP A 1 176 ? -11.158 -3.560 -13.000 1.00 76.44 176 ASP A C 1
ATOM 1436 O O . ASP A 1 176 ? -9.997 -3.229 -12.744 1.00 76.44 176 ASP A O 1
ATOM 1440 N N . ILE A 1 177 ? -11.778 -4.548 -12.354 1.00 76.50 177 ILE A N 1
ATOM 1441 C CA . ILE A 1 177 ? -11.134 -5.362 -11.328 1.00 76.50 177 ILE A CA 1
ATOM 1442 C C . ILE A 1 177 ? -10.078 -6.268 -11.973 1.00 76.50 177 ILE A C 1
ATOM 1444 O O . ILE A 1 177 ? -8.951 -6.286 -11.497 1.00 76.50 177 ILE A O 1
ATOM 1448 N N . ILE A 1 178 ? -10.379 -6.947 -13.089 1.00 79.69 178 ILE A N 1
ATOM 1449 C CA . ILE A 1 178 ? -9.392 -7.759 -13.827 1.00 79.69 178 ILE A CA 1
ATOM 1450 C C . ILE A 1 178 ? -8.186 -6.911 -14.245 1.00 79.69 178 ILE A C 1
ATOM 1452 O O . ILE A 1 178 ? -7.039 -7.325 -14.057 1.00 79.69 178 ILE A O 1
ATOM 1456 N N . VAL A 1 179 ? -8.426 -5.716 -14.792 1.00 84.06 179 VAL A N 1
ATOM 1457 C CA . VAL A 1 179 ? -7.357 -4.789 -15.186 1.00 84.06 179 VAL A CA 1
ATOM 1458 C C . VAL A 1 179 ? -6.529 -4.382 -13.970 1.00 84.06 179 VAL A C 1
ATOM 1460 O O . VAL A 1 179 ? -5.300 -4.411 -14.035 1.00 84.06 179 VAL A O 1
ATOM 1463 N N . LEU A 1 180 ? -7.173 -4.058 -12.848 1.00 84.94 180 LEU A N 1
ATOM 1464 C CA . LEU A 1 180 ? -6.487 -3.700 -11.611 1.00 84.94 180 LEU A CA 1
ATOM 1465 C C . LEU A 1 180 ? -5.635 -4.860 -11.064 1.00 84.94 180 LEU A C 1
ATOM 1467 O O . LEU A 1 180 ? -4.464 -4.655 -10.754 1.00 84.94 180 LEU A O 1
ATOM 1471 N N . THR A 1 181 ? -6.185 -6.072 -10.996 1.00 82.00 181 THR A N 1
ATOM 1472 C CA . THR A 1 181 ? -5.487 -7.295 -10.566 1.00 82.00 181 THR A CA 1
ATOM 1473 C C . THR A 1 181 ? -4.294 -7.598 -11.481 1.00 82.00 181 THR A C 1
ATOM 1475 O O . THR A 1 181 ? -3.207 -7.909 -10.999 1.00 82.00 181 THR A O 1
ATOM 1478 N N . SER A 1 182 ? -4.453 -7.442 -12.799 1.00 85.19 182 SER A N 1
ATOM 1479 C CA . SER A 1 182 ? -3.368 -7.602 -13.777 1.00 85.19 182 SER A CA 1
ATOM 1480 C C . SER A 1 182 ? -2.247 -6.577 -13.570 1.00 85.19 182 SER A C 1
ATOM 1482 O O . SER A 1 182 ? -1.068 -6.939 -13.538 1.00 85.19 182 SER A O 1
ATOM 1484 N N . LEU A 1 183 ? -2.594 -5.301 -13.366 1.00 87.69 183 LEU A N 1
ATOM 1485 C CA . LEU A 1 183 ? -1.621 -4.249 -13.061 1.00 87.69 183 LEU A CA 1
ATOM 1486 C C . LEU A 1 183 ? -0.895 -4.516 -11.736 1.00 87.69 183 LEU A C 1
ATOM 1488 O O . LEU A 1 183 ? 0.326 -4.378 -11.688 1.00 87.69 183 LEU A O 1
ATOM 1492 N N . ALA A 1 184 ? -1.617 -4.954 -10.701 1.00 85.12 184 ALA A N 1
ATOM 1493 C CA . ALA A 1 184 ? -1.050 -5.309 -9.403 1.00 85.12 184 ALA A CA 1
ATOM 1494 C C . ALA A 1 184 ? -0.037 -6.460 -9.520 1.00 85.12 184 ALA A C 1
ATOM 1496 O O . ALA A 1 184 ? 1.088 -6.333 -9.041 1.00 85.12 184 ALA A O 1
ATOM 1497 N N . MET A 1 185 ? -0.381 -7.549 -10.224 1.00 84.62 185 MET A N 1
ATOM 1498 C CA . MET A 1 185 ? 0.564 -8.647 -10.479 1.00 84.62 185 MET A CA 1
ATOM 1499 C C . MET A 1 185 ? 1.809 -8.159 -11.221 1.00 84.62 185 MET A C 1
ATOM 1501 O O . MET A 1 185 ? 2.931 -8.454 -10.814 1.00 84.62 185 MET A O 1
ATOM 1505 N N . ARG A 1 186 ? 1.624 -7.391 -12.303 1.00 87.50 186 ARG A N 1
ATOM 1506 C CA . ARG A 1 186 ? 2.741 -6.858 -13.097 1.00 87.50 186 ARG A CA 1
ATOM 1507 C C . ARG A 1 186 ? 3.665 -5.988 -12.258 1.00 87.50 186 ARG A C 1
ATOM 1509 O O . ARG A 1 186 ? 4.876 -6.086 -12.430 1.00 87.50 186 ARG A O 1
ATOM 1516 N N . LEU A 1 187 ? 3.105 -5.160 -11.379 1.00 88.94 187 LEU A N 1
ATOM 1517 C CA . LEU A 1 187 ? 3.872 -4.285 -10.503 1.00 88.94 187 LEU A CA 1
ATOM 1518 C C . LEU A 1 187 ? 4.699 -5.094 -9.498 1.00 88.94 187 LEU A C 1
ATOM 1520 O O . LEU A 1 187 ? 5.900 -4.866 -9.396 1.00 88.94 187 LEU A O 1
ATOM 1524 N N . VAL A 1 188 ? 4.097 -6.081 -8.825 1.00 85.62 188 VAL A N 1
ATOM 1525 C CA . VAL A 1 188 ? 4.818 -6.951 -7.876 1.00 85.62 188 VAL A CA 1
ATOM 1526 C C . VAL A 1 188 ? 5.956 -7.700 -8.570 1.00 85.62 188 VAL A C 1
ATOM 1528 O O . VAL A 1 188 ? 7.076 -7.710 -8.063 1.00 85.62 188 VAL A O 1
ATOM 1531 N N . VAL A 1 189 ? 5.710 -8.264 -9.757 1.00 86.56 189 VAL A N 1
ATOM 1532 C CA . VAL A 1 189 ? 6.749 -8.943 -10.548 1.00 86.56 189 VAL A CA 1
ATOM 1533 C C . VAL A 1 189 ? 7.863 -7.976 -10.949 1.00 86.56 189 VAL A C 1
ATOM 1535 O O . VAL A 1 189 ? 9.032 -8.316 -10.827 1.00 86.56 189 VAL A O 1
ATOM 1538 N N . PHE A 1 190 ? 7.538 -6.761 -11.397 1.00 85.94 190 PHE A N 1
ATOM 1539 C CA . PHE A 1 190 ? 8.563 -5.774 -11.754 1.00 85.94 190 PHE A CA 1
ATOM 1540 C C . PHE A 1 190 ? 9.432 -5.372 -10.562 1.00 85.94 190 PHE A C 1
ATOM 1542 O O . PHE A 1 190 ? 10.643 -5.255 -10.706 1.00 85.94 190 PHE A O 1
ATOM 1549 N N . LEU A 1 191 ? 8.829 -5.182 -9.389 1.00 85.69 191 LEU A N 1
ATOM 1550 C CA . LEU A 1 191 ? 9.547 -4.791 -8.176 1.00 85.69 191 LEU A CA 1
ATOM 1551 C C . LEU A 1 191 ? 10.416 -5.921 -7.607 1.00 85.69 191 LEU A C 1
ATOM 1553 O O . LEU A 1 191 ? 11.384 -5.636 -6.911 1.00 85.69 191 LEU A O 1
ATOM 1557 N N . THR A 1 192 ? 10.096 -7.184 -7.900 1.00 84.81 192 THR A N 1
ATOM 1558 C CA . THR A 1 192 ? 10.803 -8.357 -7.351 1.00 84.81 192 THR A CA 1
ATOM 1559 C C . THR A 1 192 ? 11.714 -9.069 -8.356 1.00 84.81 192 THR A C 1
ATOM 1561 O O . THR A 1 192 ? 12.454 -9.972 -7.976 1.00 84.81 192 THR A O 1
ATOM 1564 N N . ASP A 1 193 ? 11.712 -8.666 -9.628 1.00 84.38 193 ASP A N 1
ATOM 1565 C CA . ASP A 1 193 ? 12.584 -9.219 -10.668 1.00 84.38 193 ASP A CA 1
ATOM 1566 C C . ASP A 1 193 ? 13.668 -8.206 -11.051 1.00 84.38 193 ASP A C 1
ATOM 1568 O O . ASP A 1 193 ? 13.464 -7.331 -11.896 1.00 84.38 193 ASP A O 1
ATOM 1572 N N . LEU A 1 194 ? 14.855 -8.366 -10.455 1.00 83.19 194 LEU A N 1
ATOM 1573 C CA . LEU A 1 194 ? 16.023 -7.516 -10.705 1.00 83.19 194 LEU A CA 1
ATOM 1574 C C . LEU A 1 194 ? 16.360 -7.399 -12.202 1.00 83.19 194 LEU A C 1
ATOM 1576 O O . LEU A 1 194 ? 16.828 -6.359 -12.655 1.00 83.19 194 LEU A O 1
ATOM 1580 N N . LYS A 1 195 ? 16.090 -8.440 -13.007 1.00 83.31 195 LYS A N 1
ATOM 1581 C CA . LYS A 1 195 ? 16.393 -8.431 -14.450 1.00 83.31 195 LYS A CA 1
ATOM 1582 C C . LYS A 1 195 ? 15.531 -7.442 -15.232 1.00 83.31 195 LYS A C 1
ATOM 1584 O O . LYS A 1 195 ? 15.876 -7.099 -16.360 1.00 83.31 195 LYS A O 1
ATOM 1589 N N . ARG A 1 196 ? 14.404 -7.005 -14.666 1.00 82.06 196 ARG A N 1
ATOM 1590 C CA . ARG A 1 196 ? 13.492 -6.040 -15.295 1.00 82.06 196 ARG A CA 1
ATOM 1591 C C . ARG A 1 196 ? 13.862 -4.592 -15.019 1.00 82.06 196 ARG A C 1
ATOM 1593 O O . ARG A 1 196 ? 13.308 -3.704 -1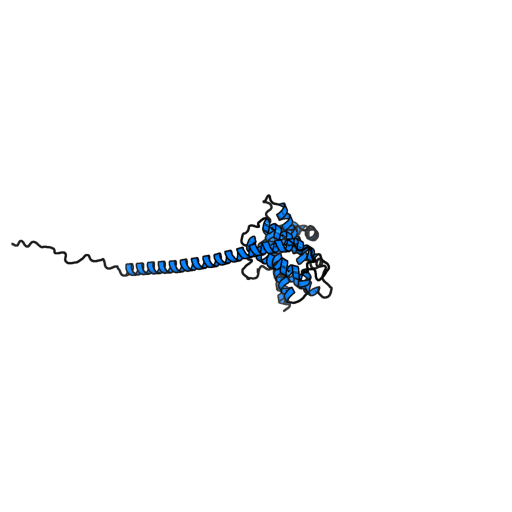5.665 1.00 82.06 196 ARG A O 1
ATOM 1600 N N . TRP A 1 197 ? 14.777 -4.343 -14.089 1.00 85.25 197 TRP A N 1
ATOM 1601 C CA . TRP A 1 197 ? 15.187 -2.997 -13.718 1.00 85.25 197 TRP A CA 1
ATOM 1602 C C . TRP A 1 197 ? 16.210 -2.485 -14.734 1.00 85.25 197 TRP A C 1
ATOM 1604 O O . TRP A 1 197 ? 17.409 -2.735 -14.631 1.00 85.25 197 TRP A O 1
ATOM 1614 N N . LYS A 1 198 ? 15.718 -1.781 -15.755 1.00 78.19 198 LYS A N 1
ATOM 1615 C CA . LYS A 1 198 ? 16.533 -1.325 -16.892 1.00 78.19 198 LYS A CA 1
ATOM 1616 C C . LYS A 1 198 ? 17.530 -0.215 -16.548 1.00 78.19 198 LYS A C 1
ATOM 1618 O O . LYS A 1 198 ? 18.482 -0.027 -17.293 1.00 78.19 198 LYS A O 1
ATOM 1623 N N . SER A 1 199 ? 17.317 0.515 -15.453 1.00 77.44 199 SER A N 1
ATOM 1624 C CA . SER A 1 199 ? 18.149 1.653 -15.038 1.00 77.44 199 SER A CA 1
ATOM 1625 C C . SER A 1 199 ? 19.332 1.273 -14.129 1.00 77.44 199 SER A C 1
ATOM 1627 O O . SER A 1 199 ? 19.984 2.159 -13.581 1.00 77.44 199 SER A O 1
ATOM 1629 N N . ILE A 1 200 ? 19.583 -0.022 -13.901 1.00 78.62 200 ILE A N 1
ATOM 1630 C CA . ILE A 1 200 ? 20.685 -0.512 -13.057 1.00 78.62 200 ILE A CA 1
ATOM 1631 C C . ILE A 1 200 ? 21.977 -0.586 -13.880 1.00 78.62 200 ILE A C 1
ATOM 1633 O O . ILE A 1 200 ? 22.004 -1.173 -14.962 1.00 78.62 200 ILE A O 1
ATOM 1637 N N . THR A 1 201 ? 23.062 -0.041 -13.337 1.00 78.81 201 THR A N 1
ATOM 1638 C CA . THR A 1 201 ? 24.430 -0.164 -13.850 1.00 78.81 201 THR A CA 1
ATOM 1639 C C . THR A 1 201 ? 25.189 -1.277 -13.114 1.00 78.81 201 THR A C 1
ATOM 1641 O O . THR A 1 201 ? 24.711 -1.856 -12.141 1.00 78.81 201 THR A O 1
ATOM 1644 N N . ALA A 1 202 ? 26.392 -1.633 -13.576 1.00 76.00 202 ALA A N 1
ATOM 1645 C CA . ALA A 1 202 ? 27.196 -2.653 -12.894 1.00 76.00 202 ALA A CA 1
ATOM 1646 C C . ALA A 1 202 ? 27.497 -2.277 -11.427 1.00 76.00 202 ALA A C 1
ATOM 1648 O O . ALA A 1 202 ? 27.457 -3.146 -10.558 1.00 76.00 202 ALA A O 1
ATOM 1649 N N . ASP A 1 203 ? 27.703 -0.985 -11.160 1.00 79.56 203 ASP A N 1
ATOM 1650 C CA . ASP A 1 203 ? 28.154 -0.469 -9.864 1.00 79.56 203 ASP A CA 1
ATOM 1651 C C . ASP A 1 203 ? 27.072 -0.515 -8.778 1.00 79.56 203 ASP A C 1
ATOM 1653 O O . ASP A 1 203 ? 27.379 -0.702 -7.605 1.00 79.56 203 ASP A O 1
ATOM 1657 N N . ASN A 1 204 ? 25.793 -0.385 -9.145 1.00 83.56 204 ASN A N 1
ATOM 1658 C CA . ASN A 1 204 ? 24.676 -0.381 -8.192 1.00 83.56 204 ASN A CA 1
ATOM 1659 C C . ASN A 1 204 ? 23.883 -1.700 -8.161 1.00 83.56 204 ASN A C 1
ATOM 1661 O O . ASN A 1 204 ? 22.855 -1.808 -7.486 1.00 83.56 204 ASN A O 1
ATOM 1665 N N . ARG A 1 205 ? 24.370 -2.727 -8.865 1.00 85.75 205 ARG A N 1
ATOM 1666 C CA . ARG A 1 205 ? 23.705 -4.028 -8.975 1.00 85.75 205 ARG A CA 1
ATOM 1667 C C . ARG A 1 205 ? 23.587 -4.755 -7.638 1.00 85.75 205 ARG A C 1
ATOM 1669 O O . ARG A 1 205 ? 22.577 -5.413 -7.408 1.00 85.75 205 ARG A O 1
ATOM 1676 N N . GLN A 1 206 ? 24.594 -4.643 -6.771 1.00 86.88 206 GLN A N 1
ATOM 1677 C CA . GLN A 1 206 ? 24.574 -5.278 -5.451 1.00 86.88 206 GLN A CA 1
ATOM 1678 C C . GLN A 1 206 ? 23.530 -4.634 -4.533 1.00 86.88 206 GLN A C 1
ATOM 1680 O O . GLN A 1 206 ? 22.742 -5.345 -3.918 1.00 86.88 206 GLN A O 1
ATOM 1685 N N . ASP A 1 207 ? 23.472 -3.302 -4.496 1.00 86.62 207 ASP A N 1
ATOM 1686 C CA . ASP A 1 207 ? 22.468 -2.565 -3.720 1.00 86.62 207 ASP A CA 1
ATOM 1687 C C . ASP A 1 207 ? 21.042 -2.886 -4.189 1.00 86.62 207 ASP A C 1
ATOM 1689 O O . ASP A 1 207 ? 20.142 -3.101 -3.376 1.00 86.62 207 ASP A O 1
ATOM 1693 N N . ALA A 1 208 ? 20.836 -2.980 -5.505 1.00 86.88 208 ALA A N 1
ATOM 1694 C CA . ALA A 1 208 ? 19.547 -3.353 -6.070 1.00 86.88 208 ALA A CA 1
ATOM 1695 C C . ALA A 1 208 ? 19.170 -4.820 -5.779 1.00 86.88 208 ALA A C 1
ATOM 1697 O O . ALA A 1 208 ? 18.011 -5.105 -5.482 1.00 86.88 208 ALA A O 1
ATOM 1698 N N . ASP A 1 209 ? 20.132 -5.749 -5.818 1.00 87.69 209 ASP A N 1
ATOM 1699 C CA . ASP A 1 209 ? 19.911 -7.152 -5.439 1.00 87.69 209 ASP A CA 1
ATOM 1700 C C . ASP A 1 209 ? 19.515 -7.282 -3.962 1.00 87.69 209 ASP A C 1
ATOM 1702 O O . ASP A 1 209 ? 18.563 -7.995 -3.638 1.00 87.69 209 ASP A O 1
ATOM 1706 N N . ILE A 1 210 ? 20.179 -6.533 -3.074 1.00 88.00 210 ILE A N 1
ATOM 1707 C CA . ILE A 1 210 ? 19.806 -6.445 -1.657 1.00 88.00 210 ILE A CA 1
ATOM 1708 C C . ILE A 1 210 ? 18.377 -5.915 -1.530 1.00 88.00 210 ILE A C 1
ATOM 1710 O O . ILE A 1 210 ? 17.566 -6.545 -0.857 1.00 88.00 210 ILE A O 1
ATOM 1714 N N . ALA A 1 211 ? 18.036 -4.818 -2.213 1.00 87.62 211 ALA A N 1
ATOM 1715 C CA . ALA A 1 211 ? 16.695 -4.240 -2.166 1.00 87.62 211 ALA A CA 1
ATOM 1716 C C . ALA A 1 211 ? 15.609 -5.237 -2.611 1.00 87.62 211 ALA A C 1
ATOM 1718 O O . ALA A 1 211 ? 14.586 -5.374 -1.941 1.00 87.62 211 ALA A O 1
ATOM 1719 N N . VAL A 1 212 ? 15.837 -5.978 -3.701 1.00 87.06 212 VAL A N 1
ATOM 1720 C CA . VAL A 1 212 ? 14.913 -7.014 -4.190 1.00 87.06 212 VAL A CA 1
ATOM 1721 C C . VAL A 1 212 ? 14.775 -8.162 -3.188 1.00 87.06 212 VAL A C 1
ATOM 1723 O O . VAL A 1 212 ? 13.653 -8.572 -2.879 1.00 87.06 212 VAL A O 1
ATOM 1726 N N . LYS A 1 213 ? 15.887 -8.665 -2.638 1.00 85.25 213 LYS A N 1
ATOM 1727 C CA . LYS A 1 213 ? 15.869 -9.712 -1.603 1.00 85.25 213 LYS A CA 1
ATOM 1728 C C . LYS A 1 213 ? 15.103 -9.270 -0.363 1.00 85.25 213 LYS A C 1
ATOM 1730 O O . LYS A 1 213 ? 14.338 -10.061 0.183 1.00 85.25 213 LYS A O 1
ATOM 1735 N N . ASP A 1 214 ? 15.255 -8.013 0.038 1.00 84.31 214 ASP A N 1
ATOM 1736 C CA . ASP A 1 214 ? 14.563 -7.433 1.186 1.00 84.31 214 ASP A CA 1
ATOM 1737 C C . ASP A 1 214 ? 13.041 -7.388 0.967 1.00 84.31 214 ASP A C 1
ATOM 1739 O O . ASP A 1 214 ? 12.264 -7.716 1.865 1.00 84.31 214 ASP A O 1
ATOM 1743 N N . LEU A 1 215 ? 12.595 -7.069 -0.255 1.00 82.12 215 LEU A N 1
ATOM 1744 C CA . LEU A 1 215 ? 11.178 -7.137 -0.631 1.00 82.12 215 LEU A CA 1
ATOM 1745 C C . LEU A 1 215 ? 10.642 -8.571 -0.634 1.00 82.12 215 LEU A C 1
ATOM 1747 O O . LEU A 1 215 ? 9.543 -8.809 -0.134 1.00 82.12 215 LEU A O 1
ATOM 1751 N N . ILE A 1 216 ? 11.404 -9.528 -1.168 1.00 81.75 216 ILE A N 1
ATOM 1752 C CA . ILE A 1 216 ? 11.021 -10.947 -1.167 1.00 81.75 216 ILE A CA 1
ATOM 1753 C C . ILE A 1 216 ? 10.906 -11.459 0.276 1.00 81.75 216 ILE A C 1
ATOM 1755 O O . ILE A 1 216 ? 9.920 -12.111 0.621 1.00 81.75 216 ILE A O 1
ATOM 1759 N N . CYS A 1 217 ? 11.862 -11.106 1.141 1.00 79.12 217 CYS A N 1
ATOM 1760 C CA . CYS A 1 217 ? 11.816 -11.437 2.564 1.00 79.12 217 CYS A CA 1
ATOM 1761 C C . CYS A 1 217 ? 10.606 -10.793 3.250 1.00 79.12 217 CYS A C 1
ATOM 1763 O O . CYS A 1 217 ? 9.915 -11.460 4.013 1.00 79.12 217 CYS A O 1
ATOM 1765 N N . PHE A 1 218 ? 10.297 -9.529 2.947 1.00 78.56 218 PHE A N 1
ATOM 1766 C CA . PHE A 1 218 ? 9.101 -8.854 3.460 1.00 78.56 218 PHE A CA 1
ATOM 1767 C C . PHE A 1 218 ? 7.805 -9.573 3.057 1.00 78.56 218 PHE A C 1
ATOM 1769 O O . PHE A 1 218 ? 6.897 -9.695 3.872 1.00 78.56 218 PHE A O 1
ATOM 1776 N N . MET A 1 219 ? 7.721 -10.079 1.825 1.00 75.19 219 MET A N 1
ATOM 1777 C CA . MET A 1 219 ? 6.559 -10.845 1.361 1.00 75.19 219 MET A CA 1
ATOM 1778 C C . MET A 1 219 ? 6.432 -12.214 2.042 1.00 75.19 219 MET A C 1
ATOM 1780 O O . MET A 1 219 ? 5.315 -12.692 2.224 1.00 75.19 219 MET A O 1
ATOM 1784 N N . GLY A 1 220 ? 7.557 -12.846 2.395 1.00 64.81 220 GLY A N 1
ATOM 1785 C CA . GLY A 1 220 ? 7.592 -14.149 3.070 1.00 64.81 220 GLY A CA 1
ATOM 1786 C C . GLY A 1 220 ? 7.486 -14.081 4.598 1.00 64.81 220 GLY A C 1
ATOM 1787 O O . GLY A 1 220 ? 7.092 -15.057 5.229 1.00 64.81 220 GLY A O 1
ATOM 1788 N N . SER A 1 221 ? 7.820 -12.944 5.208 1.00 65.94 221 SER A N 1
ATOM 1789 C CA . SER A 1 221 ? 7.846 -12.789 6.662 1.00 65.94 221 SER A CA 1
ATOM 1790 C C . SER A 1 221 ? 6.446 -12.577 7.242 1.00 65.94 221 SER A C 1
ATOM 1792 O O . SER A 1 221 ? 5.722 -11.654 6.874 1.00 65.94 221 SER A O 1
ATOM 1794 N N . SER A 1 222 ? 6.081 -13.394 8.233 1.00 47.25 222 SER A N 1
ATOM 1795 C CA . SER A 1 222 ? 4.854 -13.261 9.037 1.00 47.25 222 SER A CA 1
ATOM 1796 C C . SER A 1 222 ? 4.853 -12.023 9.940 1.00 47.25 222 SER A C 1
ATOM 1798 O O . SER A 1 222 ? 3.829 -11.695 10.540 1.00 47.25 222 SER A O 1
ATOM 1800 N N . LYS A 1 223 ? 5.993 -11.333 10.080 1.00 45.81 223 LYS A N 1
ATOM 1801 C CA . LYS A 1 223 ? 6.087 -10.094 10.854 1.00 45.81 223 LYS A CA 1
ATOM 1802 C C . LYS A 1 223 ? 5.671 -8.930 9.964 1.00 45.81 223 LYS A C 1
ATOM 1804 O O . LYS A 1 223 ? 6.501 -8.238 9.384 1.00 45.81 223 LYS A O 1
ATOM 1809 N N . SER A 1 224 ? 4.363 -8.693 9.891 1.00 41.97 224 SER A N 1
ATOM 1810 C CA . SER A 1 224 ? 3.866 -7.363 9.554 1.00 41.97 224 SER A CA 1
ATOM 1811 C C . SER A 1 224 ? 4.463 -6.394 10.573 1.00 41.97 224 SER A C 1
ATOM 1813 O O . SER A 1 224 ? 4.143 -6.510 11.759 1.00 41.97 224 SER A O 1
ATOM 1815 N N . ASP A 1 225 ? 5.350 -5.495 10.139 1.00 40.31 225 ASP A N 1
ATOM 1816 C CA . ASP A 1 225 ? 5.883 -4.428 10.987 1.00 40.31 225 ASP A CA 1
ATOM 1817 C C . ASP A 1 225 ? 4.734 -3.823 11.798 1.00 40.31 225 ASP A C 1
ATOM 1819 O O . ASP A 1 225 ? 3.739 -3.335 11.250 1.00 40.31 225 ASP A O 1
ATOM 1823 N N . THR A 1 226 ? 4.861 -3.920 13.119 1.00 35.69 226 THR A N 1
ATOM 1824 C CA . THR A 1 226 ? 3.935 -3.403 14.122 1.00 35.69 226 THR A CA 1
ATOM 1825 C C . THR A 1 226 ? 4.002 -1.880 14.161 1.00 35.69 226 THR A C 1
ATOM 1827 O O . THR A 1 226 ? 4.322 -1.291 15.189 1.00 35.69 226 THR A O 1
ATOM 1830 N N . ASP A 1 227 ? 3.694 -1.230 13.042 1.00 38.41 227 ASP A N 1
ATOM 1831 C CA . ASP A 1 227 ? 3.317 0.174 13.019 1.00 38.41 227 ASP A CA 1
ATOM 1832 C C . ASP A 1 227 ? 1.837 0.255 12.641 1.00 38.41 227 ASP A C 1
ATOM 1834 O O . ASP A 1 227 ? 1.410 0.088 11.490 1.00 38.41 227 ASP A O 1
ATOM 1838 N N . GLY A 1 228 ? 1.026 0.375 13.691 1.00 41.81 228 GLY A N 1
ATOM 1839 C CA . GLY A 1 228 ? -0.420 0.236 13.672 1.00 41.81 228 GLY A CA 1
ATOM 1840 C C . GLY A 1 228 ? -1.099 1.279 12.792 1.00 41.81 228 GLY A C 1
ATOM 1841 O O . GLY A 1 228 ? -1.542 2.320 13.275 1.00 41.81 228 GLY A O 1
ATOM 1842 N N . ARG A 1 229 ? -1.243 0.974 11.498 1.00 41.34 229 ARG A N 1
ATOM 1843 C CA . ARG A 1 229 ? -2.259 1.583 10.616 1.00 41.34 229 ARG A CA 1
ATOM 1844 C C . ARG A 1 229 ? -2.562 0.851 9.315 1.00 41.34 229 ARG A C 1
ATOM 1846 O O . ARG A 1 229 ? -3.515 1.234 8.645 1.00 41.34 229 ARG A O 1
ATOM 1853 N N . VAL A 1 230 ? -1.823 -0.201 8.975 1.00 44.81 230 VAL A N 1
ATOM 1854 C CA . VAL A 1 230 ? -2.162 -1.102 7.865 1.00 44.81 230 VAL A CA 1
ATOM 1855 C C . VAL A 1 230 ? -2.021 -2.521 8.389 1.00 44.81 230 VAL A C 1
ATOM 1857 O O . VAL A 1 230 ? -1.004 -3.171 8.188 1.00 44.81 230 VAL A O 1
ATOM 1860 N N . MET A 1 231 ? -3.024 -2.963 9.141 1.00 38.28 231 MET A N 1
ATOM 1861 C CA . MET A 1 231 ? -3.166 -4.370 9.483 1.00 38.28 231 MET A CA 1
ATOM 1862 C C . MET A 1 231 ? -3.857 -5.031 8.290 1.00 38.28 231 MET A C 1
ATOM 1864 O O . MET A 1 231 ? -5.080 -5.090 8.216 1.00 38.28 231 MET A O 1
ATOM 1868 N N . LEU A 1 232 ? -3.055 -5.401 7.298 1.00 47.34 232 LEU A N 1
ATOM 1869 C CA . LEU A 1 232 ? -3.452 -6.335 6.256 1.00 47.34 232 LEU A CA 1
ATOM 1870 C C . LEU A 1 232 ? -2.779 -7.652 6.604 1.00 47.34 232 LEU A C 1
ATOM 1872 O O . LEU A 1 232 ? -1.580 -7.672 6.872 1.00 47.34 232 LEU A O 1
ATOM 1876 N N . ASP A 1 233 ? -3.563 -8.721 6.643 1.00 44.25 233 ASP A N 1
ATOM 1877 C CA . ASP A 1 233 ? -3.063 -10.074 6.833 1.00 44.25 233 ASP A CA 1
ATOM 1878 C C . ASP A 1 233 ? -2.247 -10.475 5.594 1.00 44.25 233 ASP A C 1
ATOM 1880 O O . ASP A 1 233 ? -2.760 -11.036 4.624 1.00 44.25 233 ASP A O 1
ATOM 1884 N N . VAL A 1 234 ? -0.965 -10.091 5.595 1.00 46.84 234 VAL A N 1
ATOM 1885 C CA . VAL A 1 234 ? 0.007 -10.370 4.526 1.00 46.84 234 VAL A CA 1
ATOM 1886 C C . VAL A 1 234 ? 0.093 -11.878 4.265 1.00 46.84 234 VAL A C 1
ATOM 1888 O O . VAL A 1 234 ? 0.385 -12.277 3.143 1.00 46.84 234 VAL A O 1
ATOM 1891 N N . HIS A 1 235 ? -0.250 -12.718 5.249 1.00 42.34 235 HIS A N 1
ATOM 1892 C CA . HIS A 1 235 ? -0.244 -14.175 5.139 1.00 42.34 235 HIS A CA 1
ATOM 1893 C C . HIS A 1 235 ? -1.260 -14.702 4.124 1.00 42.34 235 HIS A C 1
ATOM 1895 O O . HIS A 1 235 ? -0.876 -15.411 3.194 1.00 42.34 235 HIS A O 1
ATOM 1901 N N . ASN A 1 236 ? -2.531 -14.298 4.217 1.00 45.53 236 ASN A N 1
ATOM 1902 C CA . ASN A 1 236 ? -3.548 -14.743 3.258 1.00 45.53 236 ASN A CA 1
ATOM 1903 C C . ASN A 1 236 ? -3.217 -14.287 1.824 1.00 45.53 236 ASN A C 1
ATOM 1905 O O . ASN A 1 236 ? -3.546 -14.957 0.848 1.00 45.53 236 ASN A O 1
ATOM 1909 N N . ALA A 1 237 ? -2.528 -13.156 1.685 1.00 44.19 237 ALA A N 1
ATOM 1910 C CA . ALA A 1 237 ? -2.190 -12.587 0.393 1.00 44.19 237 ALA A CA 1
ATOM 1911 C C . ALA A 1 237 ? -0.878 -13.136 -0.209 1.00 44.19 237 ALA A C 1
ATOM 1913 O O . ALA A 1 237 ? -0.805 -13.316 -1.425 1.00 44.19 237 ALA A O 1
ATOM 1914 N N . ALA A 1 238 ? 0.119 -13.479 0.614 1.00 45.44 238 ALA A N 1
ATOM 1915 C CA . ALA A 1 238 ? 1.300 -14.241 0.202 1.00 45.44 238 ALA A CA 1
ATOM 1916 C C . ALA A 1 238 ? 0.904 -15.647 -0.276 1.00 45.44 238 ALA A C 1
ATOM 1918 O O . ALA A 1 238 ? 1.366 -16.093 -1.323 1.00 45.44 238 ALA A O 1
ATOM 1919 N N . GLU A 1 239 ? -0.044 -16.299 0.408 1.00 49.44 239 GLU A N 1
ATOM 1920 C CA . GLU A 1 239 ? -0.614 -17.577 -0.034 1.00 49.44 239 GLU A CA 1
ATOM 1921 C C . GLU A 1 239 ? -1.288 -17.464 -1.412 1.00 49.44 239 GLU A C 1
ATOM 1923 O O . GLU A 1 239 ? -1.056 -18.306 -2.280 1.00 49.44 239 GLU A O 1
ATOM 1928 N N . GLN A 1 240 ? -2.072 -16.406 -1.658 1.00 47.91 240 GLN A N 1
ATOM 1929 C CA . GLN A 1 240 ? -2.685 -16.161 -2.972 1.00 47.91 240 GLN A CA 1
ATOM 1930 C C . GLN A 1 240 ? -1.642 -15.820 -4.041 1.00 47.91 240 GLN A C 1
ATOM 1932 O O . GLN A 1 240 ? -1.709 -16.346 -5.149 1.00 47.91 240 GLN A O 1
ATOM 1937 N N . TYR A 1 241 ? -0.637 -15.002 -3.721 1.00 48.97 241 TYR A N 1
ATOM 1938 C CA . TYR A 1 241 ? 0.469 -14.691 -4.630 1.00 48.97 241 TYR A CA 1
ATOM 1939 C C . TYR A 1 241 ? 1.242 -15.945 -5.042 1.00 48.97 241 TYR A C 1
ATOM 1941 O O . TYR A 1 241 ? 1.565 -16.106 -6.216 1.00 48.97 241 TYR A O 1
ATOM 1949 N N . CYS A 1 242 ? 1.469 -16.877 -4.118 1.00 52.66 242 CYS A N 1
ATOM 1950 C CA . CYS A 1 242 ? 2.078 -18.160 -4.429 1.00 52.66 242 CYS A CA 1
ATOM 1951 C C . CYS A 1 242 ? 1.180 -19.039 -5.322 1.00 52.66 242 CYS A C 1
ATOM 1953 O O . CYS A 1 242 ? 1.674 -19.642 -6.273 1.00 52.66 242 CYS A O 1
ATOM 1955 N N . VAL A 1 243 ? -0.140 -19.057 -5.102 1.00 51.16 243 VAL A N 1
ATOM 1956 C CA . VAL A 1 243 ? -1.101 -19.720 -6.010 1.00 51.16 243 VAL A CA 1
ATOM 1957 C C . VAL A 1 243 ? -1.075 -19.087 -7.414 1.00 51.16 243 VAL A C 1
ATOM 1959 O O . VAL A 1 243 ? -1.110 -19.798 -8.423 1.00 51.16 243 VAL A O 1
ATOM 1962 N N . PHE A 1 244 ? -0.934 -17.761 -7.507 1.00 48.84 244 PHE A N 1
ATOM 1963 C CA . PHE A 1 244 ? -0.780 -17.042 -8.776 1.00 48.84 244 PHE A CA 1
ATOM 1964 C C . PHE A 1 244 ? 0.599 -17.262 -9.435 1.00 48.84 244 PHE A C 1
ATOM 1966 O O . PHE A 1 244 ? 0.679 -17.408 -10.652 1.00 48.84 244 PHE A O 1
ATOM 1973 N N . LEU A 1 245 ? 1.684 -17.395 -8.670 1.00 50.44 245 LEU A N 1
ATOM 1974 C CA . LEU A 1 245 ? 3.012 -17.766 -9.183 1.00 50.44 245 LEU A CA 1
ATOM 1975 C C . LEU A 1 245 ? 3.008 -19.163 -9.823 1.00 50.44 245 LEU A C 1
ATOM 1977 O O . LEU A 1 245 ? 3.586 -19.353 -10.891 1.00 50.44 245 LEU A O 1
ATOM 1981 N N . VAL A 1 246 ? 2.309 -20.130 -9.217 1.00 46.97 246 VAL A N 1
ATOM 1982 C CA . VAL A 1 246 ? 2.183 -21.509 -9.736 1.00 46.97 246 VAL A CA 1
ATOM 1983 C C . VAL A 1 246 ? 1.249 -21.591 -10.956 1.00 46.97 246 VAL A C 1
ATOM 1985 O O . VAL A 1 246 ? 1.238 -22.597 -11.661 1.00 46.97 246 VAL A O 1
ATOM 1988 N N . THR A 1 247 ? 0.501 -20.529 -11.280 1.00 46.22 247 THR A N 1
ATOM 1989 C CA . THR A 1 247 ? -0.252 -20.433 -12.547 1.00 46.22 247 THR A CA 1
ATOM 1990 C C . THR A 1 247 ? 0.547 -19.796 -13.688 1.00 46.22 247 THR A C 1
ATOM 1992 O O . THR A 1 247 ? 0.073 -19.801 -14.824 1.00 46.22 247 THR A O 1
ATOM 1995 N N . ILE A 1 248 ? 1.782 -19.332 -13.446 1.00 44.78 248 ILE A N 1
ATOM 1996 C CA . ILE A 1 248 ? 2.698 -18.888 -14.504 1.00 44.78 248 ILE A CA 1
ATOM 1997 C C . ILE A 1 248 ? 3.192 -20.124 -15.280 1.00 44.78 248 ILE A C 1
ATOM 1999 O O . ILE A 1 248 ? 3.907 -20.952 -14.706 1.00 44.78 248 ILE A O 1
ATOM 2003 N N . PRO A 1 249 ? 2.892 -20.253 -16.591 1.00 41.88 249 PRO A N 1
ATOM 2004 C CA . PRO A 1 249 ? 3.228 -21.445 -17.380 1.00 41.88 249 PRO A CA 1
ATOM 2005 C C . PRO A 1 249 ? 4.713 -21.813 -17.325 1.00 41.88 249 PRO A C 1
ATOM 2007 O O . PRO A 1 249 ? 5.075 -22.984 -17.312 1.00 41.88 249 PRO A O 1
ATOM 2010 N N . TRP A 1 250 ? 5.574 -20.803 -17.230 1.00 38.22 250 TRP A N 1
ATOM 2011 C CA . TRP A 1 250 ? 7.023 -20.959 -17.213 1.00 38.22 250 TRP A CA 1
ATOM 2012 C C . TRP A 1 250 ? 7.566 -21.581 -15.915 1.00 38.22 250 TRP A C 1
ATOM 2014 O O . TRP A 1 250 ? 8.562 -22.298 -15.949 1.00 38.22 250 TRP A O 1
ATOM 2024 N N . LEU A 1 251 ? 6.899 -21.359 -14.774 1.00 42.72 251 LEU A N 1
ATOM 2025 C CA . LEU A 1 251 ? 7.254 -21.997 -13.501 1.00 42.72 251 LEU A CA 1
ATOM 2026 C C . LEU A 1 251 ? 6.813 -23.472 -13.502 1.00 42.72 251 LEU A C 1
ATOM 2028 O O . LEU A 1 251 ? 7.583 -24.354 -13.131 1.00 42.72 251 LEU A O 1
ATOM 2032 N N . VAL A 1 252 ? 5.606 -23.746 -14.013 1.00 46.53 252 VAL A N 1
ATOM 2033 C CA . VAL A 1 252 ? 5.047 -25.103 -14.165 1.00 46.53 252 VAL A CA 1
ATOM 2034 C C . VAL A 1 252 ? 5.888 -25.965 -15.113 1.00 46.53 252 VAL A C 1
ATOM 2036 O O . VAL A 1 252 ? 6.025 -27.160 -14.886 1.00 46.53 252 VAL A O 1
ATOM 2039 N N . GLN A 1 253 ? 6.493 -25.362 -16.140 1.00 45.78 253 GLN A N 1
ATOM 2040 C CA . GLN A 1 253 ? 7.358 -26.050 -17.107 1.00 45.78 253 GLN A CA 1
ATOM 2041 C C . GLN A 1 253 ? 8.712 -26.503 -16.538 1.00 45.78 253 GLN A C 1
ATOM 2043 O O . GLN A 1 253 ? 9.335 -27.390 -17.116 1.00 45.78 253 GLN A O 1
ATOM 2048 N N . ARG A 1 254 ? 9.190 -25.907 -15.436 1.00 43.91 254 ARG A N 1
ATOM 2049 C CA . ARG A 1 254 ? 10.477 -26.271 -14.804 1.00 43.91 254 ARG A CA 1
ATOM 2050 C C . ARG A 1 254 ? 10.319 -27.110 -13.539 1.00 43.91 254 ARG A C 1
ATOM 2052 O O . ARG A 1 254 ? 11.310 -27.598 -13.003 1.00 43.91 254 ARG A O 1
ATOM 2059 N N . LEU A 1 255 ? 9.088 -27.275 -13.068 1.00 46.66 255 LEU A N 1
ATOM 2060 C CA . LEU A 1 255 ? 8.752 -28.126 -11.939 1.00 46.66 255 LEU A CA 1
ATOM 2061 C C . LEU A 1 255 ? 8.548 -29.572 -12.416 1.00 46.66 255 LEU A C 1
ATOM 2063 O O . LEU A 1 255 ? 7.864 -29.783 -13.420 1.00 46.66 255 LEU A O 1
ATOM 2067 N N . PRO A 1 256 ? 9.093 -30.582 -11.710 1.00 49.03 256 PRO A N 1
ATOM 2068 C CA . PRO A 1 256 ? 8.782 -31.980 -11.984 1.00 49.03 256 PRO A CA 1
ATOM 2069 C C . PRO A 1 256 ? 7.266 -32.187 -12.027 1.00 49.03 256 PRO A C 1
ATOM 2071 O O . PRO A 1 256 ? 6.556 -31.770 -11.109 1.00 49.03 256 PRO A O 1
ATOM 2074 N N . SER A 1 257 ? 6.763 -32.838 -13.077 1.00 53.31 257 SER A N 1
ATOM 2075 C CA . SER A 1 257 ? 5.320 -32.985 -13.343 1.00 53.31 257 SER A CA 1
ATOM 2076 C C . SER A 1 257 ? 4.543 -33.621 -12.184 1.00 53.31 257 SER A C 1
ATOM 2078 O O . SER A 1 257 ? 3.361 -33.337 -12.003 1.00 53.31 257 SER A O 1
ATOM 2080 N N . VAL A 1 258 ? 5.224 -34.415 -11.355 1.00 50.72 258 VAL A N 1
ATOM 2081 C CA . VAL A 1 258 ? 4.696 -35.068 -10.148 1.00 50.72 258 VAL A CA 1
ATOM 2082 C C . VAL A 1 258 ? 4.384 -34.068 -9.022 1.00 50.72 258 VAL A C 1
ATOM 2084 O O . VAL A 1 258 ? 3.463 -34.287 -8.240 1.00 50.72 258 VAL A O 1
ATOM 2087 N N . LEU A 1 259 ? 5.109 -32.947 -8.945 1.00 49.59 259 LEU A N 1
ATOM 2088 C CA . LEU A 1 259 ? 4.950 -31.934 -7.893 1.00 49.59 259 LEU A CA 1
ATOM 2089 C C . LEU A 1 259 ? 3.914 -30.860 -8.247 1.00 49.59 259 LEU A C 1
ATOM 2091 O O . LEU A 1 259 ? 3.399 -30.185 -7.359 1.00 49.59 259 LEU A O 1
ATOM 2095 N N . VAL A 1 260 ? 3.565 -30.713 -9.527 1.00 54.41 260 VAL A N 1
ATOM 2096 C CA . VAL A 1 260 ? 2.620 -29.689 -10.006 1.00 54.41 260 VAL A CA 1
ATOM 2097 C C . VAL A 1 260 ? 1.223 -29.807 -9.368 1.00 54.41 260 VAL A C 1
ATOM 2099 O O . VAL A 1 260 ? 0.672 -28.773 -8.988 1.00 54.41 260 VAL A O 1
ATOM 2102 N N . PRO A 1 261 ? 0.615 -31.000 -9.204 1.00 53.75 261 PRO A N 1
ATOM 2103 C CA . PRO A 1 261 ? -0.684 -31.132 -8.539 1.00 53.75 261 PRO A CA 1
ATOM 2104 C C . PRO A 1 261 ? -0.599 -30.871 -7.030 1.00 53.75 261 PRO A C 1
ATOM 2106 O O . PRO A 1 261 ? -1.485 -30.231 -6.468 1.00 53.75 261 PRO A O 1
ATOM 2109 N N . ALA A 1 262 ? 0.488 -31.312 -6.389 1.00 52.78 262 ALA A N 1
ATOM 2110 C CA . ALA A 1 262 ? 0.719 -31.127 -4.957 1.00 52.78 262 ALA A CA 1
ATOM 2111 C C . ALA A 1 262 ? 0.914 -29.642 -4.606 1.00 52.78 262 ALA A C 1
ATOM 2113 O O . ALA A 1 262 ? 0.315 -29.139 -3.660 1.00 52.78 262 ALA A O 1
ATOM 2114 N N . LEU A 1 263 ? 1.657 -28.906 -5.435 1.00 52.19 263 LEU A N 1
ATOM 2115 C CA . LEU A 1 263 ? 1.870 -27.466 -5.280 1.00 52.19 263 LEU A CA 1
ATOM 2116 C C . LEU A 1 263 ? 0.658 -26.613 -5.690 1.00 52.19 263 LEU A C 1
ATOM 2118 O O . LEU A 1 263 ? 0.665 -25.405 -5.513 1.00 52.19 263 LEU A O 1
ATOM 2122 N N . LYS A 1 264 ? -0.417 -27.186 -6.233 1.00 55.50 264 LYS A N 1
ATOM 2123 C CA . LYS A 1 264 ? -1.674 -26.438 -6.424 1.00 55.50 264 LYS A CA 1
ATOM 2124 C C . LYS A 1 264 ? -2.543 -26.431 -5.168 1.00 55.50 264 LYS A C 1
ATOM 2126 O O . LYS A 1 264 ? -3.455 -25.613 -5.065 1.00 55.50 264 LYS A O 1
ATOM 2131 N N . HIS A 1 265 ? -2.270 -27.318 -4.211 1.00 56.34 265 HIS A N 1
ATOM 2132 C CA . HIS A 1 265 ? -3.024 -27.401 -2.969 1.00 56.34 265 HIS A CA 1
ATOM 2133 C C . HIS A 1 265 ? -2.475 -26.436 -1.912 1.00 56.34 265 HIS A C 1
ATOM 2135 O O . HIS A 1 265 ? -1.331 -26.544 -1.469 1.00 56.34 265 HIS A O 1
ATOM 2141 N N . LYS A 1 266 ? -3.344 -25.526 -1.450 1.00 47.34 266 LYS A N 1
ATOM 2142 C CA . LYS A 1 266 ? -3.058 -24.514 -0.416 1.00 47.34 266 LYS A CA 1
ATOM 2143 C C . LYS A 1 266 ? -2.423 -25.110 0.855 1.00 47.34 266 LYS A C 1
ATOM 2145 O O . LYS A 1 266 ? -1.538 -24.502 1.446 1.00 47.34 266 LYS A O 1
ATOM 2150 N N . SER A 1 267 ? -2.837 -26.321 1.234 1.00 55.69 267 SER A N 1
ATOM 2151 C CA . SER A 1 267 ? -2.381 -27.045 2.430 1.00 55.69 267 SER A CA 1
ATOM 2152 C C . SER A 1 267 ? -0.955 -27.599 2.348 1.00 55.69 267 SER A C 1
ATOM 2154 O O . SER A 1 267 ? -0.396 -27.962 3.376 1.00 55.69 267 SER A O 1
ATOM 2156 N N . ILE A 1 268 ? -0.377 -27.692 1.149 1.00 55.53 268 ILE A N 1
ATOM 2157 C CA . ILE A 1 268 ? 0.957 -28.270 0.922 1.00 55.53 268 ILE A CA 1
ATOM 2158 C C . ILE A 1 268 ? 1.988 -27.159 0.714 1.00 55.53 268 ILE A C 1
ATOM 2160 O O . ILE A 1 268 ? 3.122 -27.260 1.170 1.00 55.53 268 ILE A O 1
ATOM 2164 N N . LEU A 1 269 ? 1.584 -26.063 0.073 1.00 55.84 269 LEU A N 1
ATOM 2165 C CA . LEU A 1 269 ? 2.491 -24.974 -0.263 1.00 55.84 269 LEU A CA 1
ATOM 2166 C C . LEU A 1 269 ? 2.960 -24.178 0.966 1.00 55.84 269 LEU A C 1
ATOM 2168 O O . LEU A 1 269 ? 4.143 -23.871 1.091 1.00 55.84 269 LEU A O 1
ATOM 2172 N N . SER A 1 270 ? 2.031 -23.870 1.875 1.00 49.34 270 SER A N 1
ATOM 2173 C CA . SER A 1 270 ? 2.283 -23.039 3.060 1.00 49.34 270 SER A CA 1
ATOM 2174 C C . SER A 1 270 ? 3.366 -23.641 3.991 1.00 49.34 270 SER A C 1
ATOM 2176 O O . SER A 1 270 ? 4.348 -22.947 4.271 1.00 49.34 270 SER A O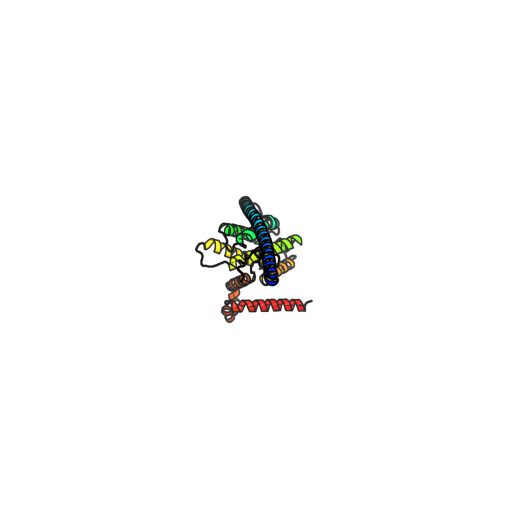 1
ATOM 2178 N N . PRO A 1 271 ? 3.331 -24.947 4.345 1.00 54.31 271 PRO A N 1
ATOM 2179 C CA . PRO A 1 271 ? 4.404 -25.591 5.115 1.00 54.31 271 PRO A CA 1
ATOM 2180 C C . PRO A 1 271 ? 5.754 -25.657 4.388 1.00 54.31 271 PRO A C 1
ATOM 2182 O O . PRO A 1 271 ? 6.803 -25.489 5.011 1.00 54.31 271 PRO A O 1
ATOM 2185 N N . CYS A 1 272 ? 5.761 -25.887 3.069 1.00 50.78 272 CYS A N 1
ATOM 2186 C CA . CYS A 1 272 ? 7.003 -25.956 2.295 1.00 50.78 272 CYS A CA 1
ATOM 2187 C C . CYS A 1 272 ? 7.731 -24.608 2.276 1.00 50.78 272 CYS A C 1
ATOM 2189 O O . CYS A 1 272 ? 8.948 -24.571 2.444 1.00 50.78 272 CYS A O 1
ATOM 2191 N N . PHE A 1 273 ? 7.001 -23.498 2.143 1.00 52.31 273 PHE A N 1
ATOM 2192 C CA . PHE A 1 273 ? 7.597 -22.163 2.202 1.00 52.31 273 PHE A CA 1
ATOM 2193 C C . PHE A 1 273 ? 8.039 -21.772 3.612 1.00 52.31 273 PHE A C 1
ATOM 2195 O O . PHE A 1 273 ? 9.122 -21.216 3.754 1.00 52.31 273 PHE A O 1
ATOM 2202 N N . GLN A 1 274 ? 7.281 -22.129 4.653 1.00 48.78 274 GLN A N 1
ATOM 2203 C CA . GLN A 1 274 ? 7.727 -21.955 6.042 1.00 48.78 274 GLN A CA 1
ATOM 2204 C C . GLN A 1 274 ? 9.019 -22.731 6.328 1.00 48.78 274 GLN A C 1
ATOM 2206 O O . GLN A 1 274 ? 9.902 -22.220 7.008 1.00 48.78 274 GLN A O 1
ATOM 2211 N N . THR A 1 275 ? 9.166 -23.926 5.752 1.00 49.59 275 THR A N 1
ATOM 2212 C CA . THR A 1 275 ? 10.383 -24.742 5.881 1.00 49.59 275 THR A CA 1
ATOM 2213 C C . THR A 1 275 ? 11.562 -24.124 5.123 1.00 49.59 275 THR A C 1
ATOM 2215 O O . THR A 1 275 ? 12.660 -24.052 5.660 1.00 49.59 275 THR A O 1
ATOM 2218 N N . ILE A 1 276 ? 11.349 -23.625 3.900 1.00 47.12 276 ILE A N 1
ATOM 2219 C CA . ILE A 1 276 ? 12.388 -22.932 3.114 1.00 47.12 276 ILE A CA 1
ATOM 2220 C C . ILE A 1 276 ? 12.835 -21.636 3.807 1.00 47.12 276 ILE A C 1
ATOM 2222 O O . ILE A 1 276 ? 14.025 -21.341 3.841 1.00 47.12 276 ILE A O 1
ATOM 2226 N N . LEU A 1 277 ? 11.900 -20.880 4.389 1.00 44.78 277 LEU A N 1
ATOM 2227 C CA . LEU A 1 277 ? 12.202 -19.666 5.153 1.00 44.78 277 LEU A CA 1
ATOM 2228 C C . LEU A 1 277 ? 12.952 -19.987 6.455 1.00 44.78 277 LEU A C 1
ATOM 2230 O O . LEU A 1 277 ? 13.936 -19.323 6.757 1.00 44.78 277 LEU A O 1
ATOM 2234 N N . ALA A 1 278 ? 12.562 -21.049 7.167 1.00 46.81 278 ALA A N 1
ATOM 2235 C CA . ALA A 1 278 ? 13.278 -21.519 8.354 1.00 46.81 278 ALA A CA 1
ATOM 2236 C C . ALA A 1 278 ? 14.704 -22.000 8.030 1.00 46.81 278 ALA A C 1
ATOM 2238 O O . ALA A 1 278 ? 15.627 -21.753 8.800 1.00 46.81 278 ALA A O 1
ATOM 2239 N N . LEU A 1 279 ? 14.905 -22.644 6.876 1.00 41.47 279 LEU A N 1
ATOM 2240 C CA . LEU A 1 279 ? 16.234 -23.035 6.398 1.00 41.47 279 LEU A CA 1
ATOM 2241 C C . LEU A 1 279 ? 17.091 -21.815 6.027 1.00 41.47 279 LEU A C 1
ATOM 2243 O O . LEU A 1 279 ? 18.270 -21.781 6.363 1.00 41.47 279 LEU A O 1
ATOM 2247 N N . ALA A 1 280 ? 16.498 -20.791 5.407 1.00 40.78 280 ALA A N 1
ATOM 2248 C CA . ALA A 1 280 ? 17.193 -19.546 5.078 1.00 40.78 280 ALA A CA 1
ATOM 2249 C C . ALA A 1 280 ? 17.587 -18.727 6.323 1.00 40.78 280 ALA A C 1
ATOM 2251 O O . ALA A 1 280 ? 18.598 -18.025 6.303 1.00 40.78 280 ALA A O 1
ATOM 2252 N N . ASP A 1 281 ? 16.812 -18.814 7.407 1.00 40.72 281 ASP A N 1
ATOM 2253 C CA . ASP A 1 281 ? 17.154 -18.193 8.690 1.00 40.72 281 ASP A CA 1
ATOM 2254 C C . ASP A 1 281 ? 18.253 -18.982 9.432 1.00 40.72 281 ASP A C 1
ATOM 2256 O O . ASP A 1 281 ? 19.165 -18.369 9.987 1.00 40.72 281 ASP A O 1
ATOM 2260 N N . LEU A 1 282 ? 18.260 -20.319 9.342 1.00 44.72 282 LEU A N 1
ATOM 2261 C CA . LEU A 1 282 ? 19.334 -21.171 9.884 1.00 44.72 282 LEU A CA 1
ATOM 2262 C C . LEU A 1 282 ? 20.670 -20.998 9.147 1.00 44.72 282 LEU A C 1
ATOM 2264 O O . LEU A 1 282 ? 21.735 -21.049 9.762 1.00 44.72 282 LEU A O 1
ATOM 2268 N N . GLU A 1 283 ? 20.648 -20.761 7.835 1.00 42.25 283 GLU A N 1
ATOM 2269 C CA . GLU A 1 283 ? 21.857 -20.397 7.086 1.00 42.25 283 GLU A CA 1
ATOM 2270 C C . GLU A 1 283 ? 22.395 -19.022 7.508 1.00 42.25 283 GLU A C 1
ATOM 2272 O O . GLU A 1 283 ? 23.601 -18.800 7.471 1.00 42.25 283 GLU A O 1
ATOM 2277 N N . ARG A 1 284 ? 21.534 -18.110 7.976 1.00 40.69 284 ARG A N 1
ATOM 2278 C CA . ARG A 1 284 ? 21.934 -16.776 8.447 1.00 40.69 284 ARG A CA 1
ATOM 2279 C C . ARG A 1 284 ? 22.543 -16.797 9.855 1.00 40.69 284 ARG A C 1
ATOM 2281 O O . ARG A 1 284 ? 23.393 -15.962 10.151 1.00 40.69 284 ARG A O 1
ATOM 2288 N N . GLU A 1 285 ? 22.147 -17.748 10.700 1.00 44.09 285 GLU A N 1
ATOM 2289 C CA . GLU A 1 285 ? 22.719 -17.946 12.042 1.00 44.09 285 GLU A CA 1
ATOM 2290 C C . GLU A 1 285 ? 24.076 -18.666 12.027 1.00 44.09 285 GLU A C 1
ATOM 2292 O O . GLU A 1 285 ? 24.878 -18.454 12.926 1.00 44.09 285 GLU A O 1
ATOM 2297 N N . ASN A 1 286 ? 24.379 -19.451 10.988 1.00 41.75 286 ASN A N 1
ATOM 2298 C CA . ASN A 1 286 ? 25.671 -20.139 10.851 1.00 41.75 286 ASN A CA 1
ATOM 2299 C C . ASN A 1 286 ? 26.805 -19.259 10.275 1.00 41.75 286 ASN A C 1
ATOM 2301 O O . ASN A 1 286 ? 27.936 -19.728 10.158 1.00 41.75 286 ASN A O 1
ATOM 2305 N N . PHE A 1 287 ? 26.515 -18.008 9.898 1.00 41.31 287 PHE A N 1
ATOM 2306 C CA . PHE A 1 287 ? 27.480 -17.054 9.324 1.00 41.31 287 PHE A CA 1
ATOM 2307 C C . PHE A 1 287 ? 27.711 -15.790 10.181 1.00 41.31 287 PHE A C 1
ATOM 2309 O O . PHE A 1 287 ? 28.358 -14.853 9.707 1.00 41.31 287 PHE A O 1
ATOM 2316 N N . ASN A 1 288 ? 27.229 -15.770 11.429 1.00 39.31 288 ASN A N 1
ATOM 2317 C CA . ASN A 1 288 ? 27.628 -14.814 12.476 1.00 39.31 288 ASN A CA 1
ATOM 2318 C C . ASN A 1 288 ? 28.452 -15.521 13.558 1.00 39.31 288 ASN A C 1
ATOM 2320 O O . ASN A 1 288 ? 29.194 -14.807 14.267 1.00 39.31 288 ASN A O 1
#

Solvent-accessible surface area (backbone atoms only — not comparable to full-atom values): 16477 Å² total; per-residue (Å²): 139,88,86,79,83,79,77,80,75,85,85,64,76,83,74,74,73,76,75,49,72,65,61,50,50,50,52,52,49,54,52,50,49,52,55,49,50,50,52,52,52,52,53,51,50,54,50,51,51,52,54,49,54,50,49,55,52,53,49,52,52,30,52,52,50,50,53,54,46,52,54,52,60,76,69,61,86,68,93,63,34,18,67,50,40,50,58,67,49,43,49,54,46,57,52,26,45,50,65,57,36,68,76,57,87,51,78,47,74,69,54,53,51,52,51,43,53,51,47,49,55,50,52,52,24,42,68,31,62,48,51,65,29,12,48,70,39,31,51,55,59,54,75,67,42,26,52,52,41,51,55,52,50,52,54,49,45,53,50,32,30,48,50,56,54,68,64,63,94,84,53,93,72,48,65,67,53,52,53,39,43,51,47,32,52,53,48,51,51,51,66,58,34,73,89,58,48,60,46,64,51,87,87,43,42,64,49,43,50,50,53,28,50,51,52,54,48,57,58,71,45,88,71,69,76,90,64,96,72,73,92,65,70,56,64,66,16,40,54,43,50,51,55,54,51,61,66,36,68,73,55,52,72,74,44,61,77,83,49,55,68,54,61,68,36,75,87,51,40,56,60,53,50,54,49,54,50,52,50,57,52,52,59,56,64,76,75,112

InterPro domains:
  IPR044611 Ubiquitin-protein ligase E3A/B/C-like [PTHR45700] (6-285)

Mean predicted aligned error: 15.44 Å

Foldseek 3Di:
DDDDDPPPPPPDDPPPPDQPPVNVVVVVVVVVVVVVVVVVVVVVVVVVVVVVVVLVVLQVVLVVLLVVLVVVVVPDPDQAFLVNLLPNQQPSLLSSCLSPPQVPVDQDPSNLVSLLSNLVLLVVQQQDLDLGSRNLVLLQDDPVSVVSSLVSLLSLLLVLLVLLLSDDPPDPVVPSSVSSNVSSLVSLCSQQDLVSRNNDDPVRSVSSPVSNVVSVCSLLDQDPPPPPRRPDRSPSSSLSSQLVVLVPVVVCVPDDVVCSVVSNDSVRVNVVSVVVVVVVVVVVVVVD

Radius of gyration: 32.15 Å; Cα contacts (8 Å, |Δi|>4): 211; chains: 1; bounding box: 91×54×111 Å

Sequence (288 aa):
MDQTRKHQVSLRGASVKEITRDALLEKVSQERELRNYARRATAAALFIQRVWRRYKVTKAVALQLQEEWESLLNRNAGVMTGTWISNAVLRPFLFFTACLSVQRQKIQVRDINCMQKCFRILLESLNSTDIKENFCSLATSTLEERRVWAFQTRKLISLCLFILSEFNKSHTGCQDIIVLTSLAMRLVVFLTDLKRWKSITADNRQDADIAVKDLICFMGSSKSDTDGRVMLDVHNAAEQYCVFLVTIPWLVQRLPSVLVPALKHKSILSPCFQTILALADLERENFN

Organism: NCBI:txid60419

pLDDT: mean 71.24, std 18.14, range [35.69, 93.25]

Secondary structure (DSSP, 8-state):
-----------S-----PPPHHHHHHHHHHHHHHHHHHHHHHHHHHHHHHHHHHHHHHHHHHHHHHHHHHHHHHH--S---HHHIIIIIIHHHHHHHHHHTTTTT---HHHHHHHHHHHHHHHHHHH---TTT-GGGGGTS-HHHHHHHHHHHHHHHHHHHHHHHS--TT-S-HHHHHHHHHHHHHHHHHHH-GGG-TT--TTTHHHHHHHHHHHHHHHH-S-----TT----HHHHHHHHHHHHTTSHHHHTTS-TTHHHHTTSHHHHHHHHHHHHHHHHHHHHTT-